Protein AF-A0A8J6NXF5-F1 (afdb_monomer)

Solvent-accessible surface area (backbone atoms only — not comparable to full-atom values): 18369 Å² total; per-residue (Å²): 139,83,88,84,81,87,78,82,89,86,83,91,79,86,81,96,83,83,94,83,86,87,80,88,78,66,77,82,56,53,60,61,54,49,54,50,52,49,51,54,46,51,56,48,51,51,52,51,54,60,45,64,76,72,62,88,77,91,52,78,67,50,59,55,50,46,54,49,48,31,52,51,39,49,52,28,47,78,67,71,36,36,68,64,30,29,61,52,44,54,53,35,47,50,54,41,63,50,83,57,81,87,47,60,70,59,19,50,52,32,47,51,32,38,52,64,46,48,36,73,69,54,52,51,50,55,54,52,48,54,76,70,55,89,55,68,70,62,39,49,42,46,51,52,40,52,58,61,24,51,74,68,41,51,61,60,46,52,61,46,51,76,71,50,88,56,66,69,62,45,51,52,57,50,53,57,51,55,72,74,48,55,69,66,59,54,51,49,52,53,51,52,50,37,56,55,47,64,75,63,61,84,78,69,60,64,68,60,50,63,51,39,35,83,62,52,71,76,44,54,67,57,53,47,53,52,54,62,70,54,44,40,84,43,81,42,52,56,73,39,72,81,40,49,53,77,34,77,41,62,44,38,38,38,29,70,35,44,38,30,46,30,30,41,78,56,97,94,39,8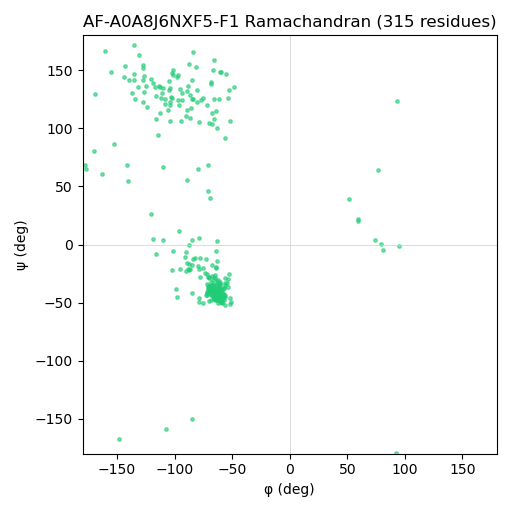0,43,80,74,50,73,45,37,56,51,32,77,48,44,58,71,21,47,80,35,104,45,48,25,86,40,25,30,28,28,70,30,67,24,35,31,36,39,32,51,70,89,69,68,70,76,92,121

Foldseek 3Di:
DDDDDDDDDDDDDDDDDDPPDDDDDPPVCVVVVVVVVVVVVVVVLVVVLVVLVPDQDDDPVVLVVLVVLLVVLLVCLVVLVLLVSLVNLVSLLCLLPPPPPRHNPSNVSSLCSLLSNPDPVSLVSLVVVLVVDPDPVSNVSSVSSLVSSPPSSVVVVVVVLVVDPDPVSVVVSVVSVVVVDDPVVVVVVVVVVLVVLVVVPPPQDVVLCVLQVVVCVVDRSVRNVLQRVQWDKDKDAAFAWPADAPAQDQKKKAWQAAKKFKWADDPNDTDTDDMAGHSDIPCVVRNVDVGGDNIIMGTHGTIIIIIGGPVPRPPPD

Secondary structure (DSSP, 8-state):
-------------------S------GGGHHHHHHHHHHHHHHHHHHHHHHHTT-----HHHHHHHHHHHHHHHHHHHTT-HHHHHHHHHHHHHHHH---TT-HHHHHHHHHHHHHH--HHHHHHHHHHHHH---HHHHHHHHHHHHHTTTHHHHHHHHHHHH---HHHHHHHHHHHHHHS-HHHHHHHHHHHHHHHHHH-TTS-HHHHHHTHHHHTTS-HHHHHHHHHHEEEEEEPTT-EEE-TTSB--EEEEEEES-EEEEEEETTEEEEEEEE-TT-EE-HHHHHTTSB-SSEEEESS-EEEEEEEGGG-----

Mean predicted aligned error: 18.36 Å

Nearest PDB structures (foldseek):
  6rsx-assembly1_A  TM=8.398E-01  e=3.248E-07  Euglena gracilis
  5j3u-assembly1_A  TM=8.580E-01  e=8.572E-07  Toxoplasma gondii
  5kjy-assembly1_A  TM=8.504E-01  e=8.122E-07  Homo sapiens
  4qxk-assembly1_A  TM=8.431E-01  e=1.185E-06  Homo sapiens
  5d1i-assembly1_B  TM=8.604E-01  e=4.813E-06  Brucella abortus bv. 1 str. 9-941

InterPro domains:
  IPR000595 Cyclic nucleotide-binding domain [PF00027] (236-301)
  IPR000595 Cyclic nucleotide-binding domain [PS50042] (215-289)
  IPR000595 Cyclic nucleotide-binding domain [cd00038] (219-303)
  IPR014710 RmlC-like jelly roll fold [G3DSA:2.60.120.10] (201-312)
  IPR018490 Cyclic nucleotide-binding domain superfamily [SSF51206] (202-304)

pLDDT: mean 72.67, std 18.8, range [25.84, 96.0]

Structure (mmCIF, N/CA/C/O backbone):
data_AF-A0A8J6NXF5-F1
#
_entry.id   AF-A0A8J6NXF5-F1
#
loop_
_atom_site.group_PDB
_atom_site.id
_atom_site.type_symbol
_atom_site.label_atom_id
_atom_site.label_alt_id
_atom_site.label_comp_id
_atom_site.label_asym_id
_atom_site.label_entity_id
_atom_site.label_seq_id
_atom_site.pdbx_PDB_ins_code
_atom_site.Cartn_x
_atom_site.Cartn_y
_atom_site.Cartn_z
_atom_site.occupancy
_atom_site.B_iso_or_equiv
_atom_site.auth_seq_id
_atom_site.auth_comp_id
_atom_site.auth_asym_id
_atom_site.auth_atom_id
_atom_site.pdbx_PDB_model_num
ATOM 1 N N . MET A 1 1 ? 35.474 -15.673 -47.747 1.00 35.56 1 MET A N 1
ATOM 2 C CA . MET A 1 1 ? 34.956 -17.031 -48.036 1.00 35.56 1 MET A CA 1
ATOM 3 C C . MET A 1 1 ? 34.383 -17.561 -46.726 1.00 35.56 1 MET A C 1
ATOM 5 O O . MET A 1 1 ? 35.128 -17.552 -45.765 1.00 35.56 1 MET A O 1
ATOM 9 N N . ALA A 1 2 ? 33.116 -17.918 -46.541 1.00 30.25 2 ALA A N 1
ATOM 10 C CA . ALA A 1 2 ? 32.004 -18.174 -47.448 1.00 30.25 2 ALA A CA 1
ATOM 11 C C . ALA A 1 2 ? 30.723 -17.492 -46.919 1.00 30.25 2 ALA A C 1
ATOM 13 O O . ALA A 1 2 ? 30.539 -17.353 -45.713 1.00 30.25 2 ALA A O 1
ATOM 14 N N . SER A 1 3 ? 29.874 -17.044 -47.843 1.00 25.84 3 SER A N 1
ATOM 15 C CA . SER A 1 3 ? 28.575 -16.416 -47.589 1.00 25.84 3 SER A CA 1
ATOM 16 C C . SER A 1 3 ? 27.500 -17.504 -47.526 1.00 25.84 3 SER A C 1
ATOM 18 O O . SER A 1 3 ? 27.467 -18.353 -48.415 1.00 25.84 3 SER A O 1
ATOM 20 N N . ILE A 1 4 ? 26.626 -17.492 -46.514 1.00 30.25 4 ILE A N 1
ATOM 21 C CA . ILE A 1 4 ? 25.391 -18.291 -46.511 1.00 30.25 4 ILE A CA 1
ATOM 22 C C . ILE A 1 4 ? 24.220 -17.313 -46.507 1.00 30.25 4 ILE A C 1
ATOM 24 O O . ILE A 1 4 ? 23.953 -16.618 -45.529 1.00 30.25 4 ILE A O 1
ATOM 28 N N . ILE A 1 5 ? 23.568 -17.253 -47.663 1.00 30.30 5 ILE A N 1
ATOM 29 C CA . ILE A 1 5 ? 22.361 -16.491 -47.963 1.00 30.30 5 ILE A CA 1
ATOM 30 C C . ILE A 1 5 ? 21.169 -17.212 -47.321 1.00 30.30 5 ILE A C 1
ATOM 32 O O . ILE A 1 5 ? 20.952 -18.396 -47.571 1.00 30.30 5 ILE A O 1
ATOM 36 N N . LEU A 1 6 ? 20.380 -16.498 -46.517 1.00 29.53 6 LEU A N 1
ATOM 37 C CA . LEU A 1 6 ? 19.060 -16.949 -46.078 1.00 29.53 6 LEU A CA 1
ATOM 38 C C . LEU A 1 6 ? 18.066 -16.719 -47.223 1.00 29.53 6 LEU A C 1
ATOM 40 O O . LEU A 1 6 ? 17.685 -15.584 -47.504 1.00 29.53 6 LEU A O 1
ATOM 44 N N . SER A 1 7 ? 17.664 -17.791 -47.903 1.00 29.33 7 SER A N 1
ATOM 45 C CA . SER A 1 7 ? 16.577 -17.758 -48.884 1.00 29.33 7 SER A CA 1
ATOM 46 C C . SER A 1 7 ? 15.217 -17.909 -48.192 1.00 29.33 7 SER A C 1
ATOM 48 O O . SER A 1 7 ? 14.982 -18.867 -47.459 1.00 29.33 7 SER A O 1
ATOM 50 N N . SER A 1 8 ? 14.321 -16.955 -48.447 1.00 31.16 8 SER A N 1
ATOM 51 C CA . SER A 1 8 ? 12.909 -16.936 -48.040 1.00 31.16 8 SER A CA 1
ATOM 52 C C . SER A 1 8 ? 12.110 -18.120 -48.611 1.00 31.16 8 SER A C 1
ATOM 54 O O . SER A 1 8 ? 12.343 -18.482 -49.766 1.00 31.16 8 SER A O 1
ATOM 56 N N . PRO A 1 9 ? 11.079 -18.649 -47.923 1.00 34.88 9 PRO A N 1
ATOM 57 C CA . PRO A 1 9 ? 10.159 -19.595 -48.539 1.00 34.88 9 PRO A CA 1
ATOM 58 C C . PRO A 1 9 ? 8.916 -18.879 -49.094 1.00 34.88 9 PRO A C 1
ATOM 60 O O . PRO A 1 9 ? 8.016 -18.481 -48.357 1.00 34.88 9 PRO A O 1
ATOM 63 N N . LYS A 1 10 ? 8.844 -18.763 -50.424 1.00 38.50 10 LYS A N 1
ATOM 64 C CA . LYS A 1 10 ? 7.569 -18.831 -51.155 1.00 38.50 10 LYS A CA 1
ATOM 65 C C . LYS A 1 10 ? 7.338 -20.302 -51.479 1.00 38.50 10 LYS A C 1
ATOM 67 O O . LYS A 1 10 ? 8.137 -20.840 -52.233 1.00 38.50 10 LYS A O 1
ATOM 72 N N . LEU A 1 11 ? 6.288 -20.922 -50.942 1.00 30.17 11 LEU A N 1
ATOM 73 C CA . LEU A 1 11 ? 5.662 -22.139 -51.487 1.00 30.17 11 LEU A CA 1
ATOM 74 C C . LEU A 1 11 ? 4.343 -22.408 -50.739 1.00 30.17 11 LEU A C 1
ATOM 76 O O . LEU A 1 11 ? 4.267 -23.213 -49.821 1.00 30.17 11 LEU A O 1
ATOM 80 N N . PHE A 1 12 ? 3.298 -21.688 -51.145 1.00 37.03 12 PHE A N 1
ATOM 81 C CA . PHE A 1 12 ? 1.920 -22.171 -51.086 1.00 37.03 12 PHE A CA 1
ATOM 82 C C . PHE A 1 12 ? 1.458 -22.283 -52.535 1.00 37.03 12 PHE A C 1
ATOM 84 O O . PHE A 1 12 ? 1.077 -21.282 -53.135 1.00 37.03 12 PHE A O 1
ATOM 91 N N . ALA A 1 13 ? 1.582 -23.476 -53.107 1.00 38.88 13 ALA A N 1
ATOM 92 C CA . ALA A 1 13 ? 0.795 -23.937 -54.242 1.00 38.88 13 ALA A CA 1
ATOM 93 C C . ALA A 1 13 ? 1.051 -25.440 -54.427 1.00 38.88 13 ALA A C 1
ATOM 95 O O . ALA A 1 13 ? 2.198 -25.870 -54.495 1.00 38.88 13 ALA A O 1
ATOM 96 N N . ASP A 1 14 ? -0.053 -26.174 -54.522 1.00 32.44 14 ASP A N 1
ATOM 97 C CA . ASP A 1 14 ? -0.222 -27.565 -54.950 1.00 32.44 14 ASP A CA 1
ATOM 98 C C . ASP A 1 14 ? -0.209 -28.685 -53.897 1.00 32.44 14 ASP A C 1
ATOM 100 O O . ASP A 1 14 ? 0.687 -28.855 -53.075 1.00 32.44 14 ASP A O 1
ATOM 104 N N . GLY A 1 15 ? -1.320 -29.430 -53.940 1.00 32.03 15 GLY A N 1
ATOM 105 C CA . GLY A 1 15 ? -1.755 -30.453 -52.998 1.00 32.03 15 GLY A CA 1
ATOM 106 C C . GLY A 1 15 ? -1.178 -31.860 -53.243 1.00 32.03 15 GLY A C 1
ATOM 107 O O . GLY A 1 15 ? -0.036 -32.020 -53.663 1.00 32.03 15 GLY A O 1
ATOM 108 N N . PRO A 1 16 ? -1.915 -32.925 -52.881 1.00 41.72 16 PRO A N 1
ATOM 109 C CA . PRO A 1 16 ? -1.453 -33.837 -51.845 1.00 41.72 16 PRO A CA 1
ATOM 110 C C . PRO A 1 16 ? -0.930 -35.151 -52.425 1.00 41.72 16 PRO A C 1
ATOM 112 O O . PRO A 1 16 ? -1.709 -36.013 -52.821 1.00 41.72 16 PRO A O 1
ATOM 115 N N . LYS A 1 17 ? 0.390 -35.346 -52.417 1.00 40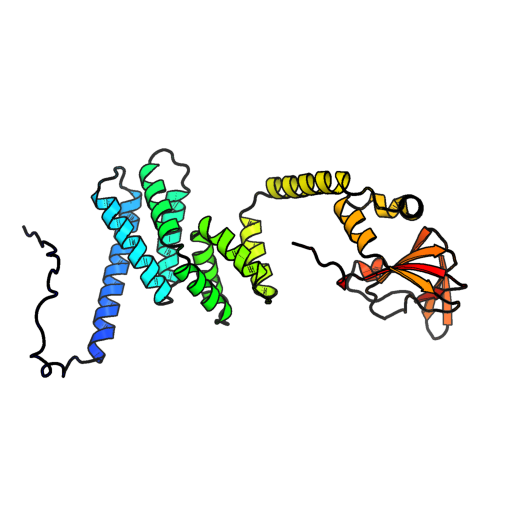.34 17 LYS A N 1
ATOM 116 C CA . LYS A 1 17 ? 1.028 -36.667 -52.538 1.00 40.34 17 LYS A CA 1
ATOM 117 C C . LYS A 1 17 ? 2.378 -36.640 -51.835 1.00 40.34 17 LYS A C 1
ATOM 119 O O . LYS A 1 17 ? 3.373 -36.334 -52.471 1.00 40.34 17 LYS A O 1
ATOM 124 N N . ASN A 1 18 ? 2.398 -36.902 -50.530 1.00 35.69 18 ASN A N 1
ATOM 125 C CA . ASN A 1 18 ? 3.542 -37.488 -49.815 1.00 35.69 18 ASN A CA 1
ATOM 126 C C . ASN A 1 18 ? 3.167 -37.694 -48.346 1.00 35.69 18 ASN A C 1
ATOM 128 O O . ASN A 1 18 ? 3.666 -37.039 -47.438 1.00 35.69 18 ASN A O 1
ATOM 132 N N . GLN A 1 19 ? 2.248 -38.627 -48.126 1.00 38.00 19 GLN A N 1
ATOM 133 C CA . GLN A 1 19 ? 1.882 -39.112 -46.805 1.00 38.00 19 GLN A CA 1
ATOM 134 C C . GLN A 1 19 ? 2.392 -40.549 -46.691 1.00 38.00 19 GLN A C 1
ATOM 136 O O . GLN A 1 19 ? 1.602 -41.477 -46.728 1.00 38.00 19 GLN A O 1
ATOM 141 N N . GLN A 1 20 ? 3.721 -40.721 -46.693 1.00 42.47 20 GLN A N 1
ATOM 142 C CA . GLN A 1 20 ? 4.428 -41.963 -46.327 1.00 42.47 20 GLN A CA 1
ATOM 143 C C . GLN A 1 20 ? 5.955 -41.756 -46.388 1.00 42.47 20 GLN A C 1
ATOM 145 O O . GLN A 1 20 ? 6.653 -42.330 -47.218 1.00 42.47 20 GLN A O 1
ATOM 150 N N . ARG A 1 21 ? 6.494 -40.885 -45.522 1.00 35.81 21 ARG A N 1
ATOM 151 C CA . ARG A 1 21 ? 7.917 -40.923 -45.128 1.00 35.81 21 ARG A CA 1
ATOM 152 C C . ARG A 1 21 ? 8.158 -40.104 -43.857 1.00 35.81 21 ARG A C 1
ATOM 154 O O . ARG A 1 21 ? 8.880 -39.118 -43.865 1.00 35.81 21 ARG A O 1
ATOM 161 N N . PHE A 1 22 ? 7.497 -40.490 -42.773 1.00 37.47 22 PHE A N 1
ATOM 162 C CA . PHE A 1 22 ? 7.750 -39.941 -41.441 1.00 37.47 22 PHE A CA 1
ATOM 163 C C . PHE A 1 22 ? 7.657 -41.066 -40.414 1.00 37.47 22 PHE A C 1
ATOM 165 O O . PHE A 1 22 ? 6.737 -41.104 -39.615 1.00 37.47 22 PHE A O 1
ATOM 172 N N . GLU A 1 23 ? 8.611 -41.993 -40.454 1.00 38.03 23 GLU A N 1
ATOM 173 C CA . GLU A 1 23 ? 8.932 -42.831 -39.298 1.00 38.03 23 GLU A CA 1
ATOM 174 C C . GLU A 1 23 ? 10.454 -42.996 -39.217 1.00 38.03 23 GLU A C 1
ATOM 176 O O . GLU A 1 23 ? 11.129 -43.092 -40.241 1.00 38.03 23 GLU A O 1
ATOM 181 N N . MET A 1 24 ? 10.959 -42.986 -37.980 1.00 38.06 24 MET A N 1
ATOM 182 C CA . MET A 1 24 ? 12.354 -42.828 -37.536 1.00 38.06 24 MET A CA 1
ATOM 183 C C . MET A 1 24 ? 12.929 -41.402 -37.568 1.00 38.06 24 MET A C 1
ATOM 185 O O . MET A 1 24 ? 13.932 -41.125 -38.219 1.00 38.06 24 MET A O 1
ATOM 189 N N . PHE A 1 25 ? 12.353 -40.511 -36.757 1.00 38.31 25 PHE A N 1
ATOM 190 C CA . PHE A 1 25 ? 13.187 -39.583 -35.986 1.00 38.31 25 PHE A CA 1
ATOM 191 C C . PHE A 1 25 ? 13.179 -40.057 -34.534 1.00 38.31 25 PHE A C 1
ATOM 193 O O . PHE A 1 25 ? 12.129 -40.127 -33.900 1.00 38.31 25 PHE A O 1
ATOM 200 N N . ASP A 1 26 ? 14.349 -40.447 -34.044 1.00 41.50 26 ASP A N 1
ATOM 201 C CA . ASP A 1 26 ? 14.557 -40.898 -32.675 1.00 41.50 26 ASP A CA 1
ATOM 202 C C . ASP A 1 26 ? 14.348 -39.725 -31.699 1.00 41.50 26 ASP A C 1
ATOM 204 O O . ASP A 1 26 ? 15.111 -38.754 -31.684 1.00 41.50 26 ASP A O 1
ATOM 208 N N . ALA A 1 27 ? 13.293 -39.807 -30.885 1.00 40.00 27 ALA A N 1
ATOM 209 C CA . ALA A 1 27 ? 12.940 -38.791 -29.895 1.00 40.00 27 ALA A CA 1
ATOM 210 C C . ALA A 1 27 ? 14.010 -38.613 -28.796 1.00 40.00 27 ALA A C 1
ATOM 212 O O . ALA A 1 27 ? 14.002 -37.597 -28.102 1.00 40.00 27 ALA A O 1
ATOM 213 N N . SER A 1 28 ? 14.970 -39.540 -28.670 1.00 41.53 28 SER A N 1
ATOM 214 C CA . SER A 1 28 ? 16.101 -39.432 -27.738 1.00 41.53 28 SER A CA 1
ATOM 215 C C . SER A 1 28 ? 17.220 -38.491 -28.217 1.00 41.53 28 SER A C 1
ATOM 217 O O . SER A 1 28 ? 18.073 -38.097 -27.425 1.00 41.53 28 SER A O 1
ATOM 219 N N . SER A 1 29 ? 17.193 -38.057 -29.486 1.00 37.59 29 SER A N 1
ATOM 220 C CA . SER A 1 29 ? 18.187 -37.134 -30.068 1.00 37.59 29 SER A CA 1
ATOM 221 C C . SER A 1 29 ? 17.809 -35.646 -29.945 1.00 37.59 29 SER A C 1
ATOM 223 O O . SER A 1 29 ? 18.635 -34.764 -30.189 1.00 37.59 29 SER A O 1
ATOM 225 N N . ILE A 1 30 ? 16.568 -35.342 -29.548 1.00 43.62 30 ILE A N 1
ATOM 226 C CA . ILE A 1 30 ? 16.049 -33.972 -29.380 1.00 43.62 30 ILE A CA 1
ATOM 227 C C . ILE A 1 30 ? 16.681 -33.238 -28.172 1.00 43.62 30 ILE A C 1
ATOM 229 O O . ILE A 1 30 ? 17.032 -32.067 -28.331 1.00 43.62 30 ILE A O 1
ATOM 233 N N . PRO A 1 31 ? 16.907 -33.874 -27.000 1.00 43.09 31 PRO A N 1
ATOM 234 C CA . PRO A 1 31 ? 17.550 -33.220 -25.854 1.00 43.09 31 PRO A CA 1
ATOM 235 C C . PRO A 1 31 ? 18.985 -32.760 -26.155 1.00 43.09 31 PRO A C 1
ATOM 237 O O . PRO A 1 31 ? 19.349 -31.631 -25.848 1.00 43.09 31 PRO A O 1
ATOM 240 N N . ILE A 1 32 ? 19.766 -33.578 -26.871 1.00 40.84 32 ILE A N 1
ATOM 241 C CA . ILE A 1 32 ? 21.178 -33.299 -27.193 1.00 40.84 32 ILE A CA 1
ATOM 242 C C . ILE A 1 32 ? 21.308 -32.085 -28.126 1.00 40.84 32 ILE A C 1
ATOM 244 O O . ILE A 1 32 ? 22.192 -31.246 -27.948 1.00 40.84 32 ILE A O 1
ATOM 248 N N . ALA A 1 33 ? 20.403 -31.945 -29.099 1.00 39.59 33 ALA A N 1
ATOM 249 C CA . ALA A 1 33 ? 20.369 -30.777 -29.976 1.00 39.59 33 ALA A CA 1
ATOM 250 C C . ALA A 1 33 ? 19.944 -29.500 -29.226 1.00 39.59 33 ALA A C 1
ATOM 252 O O . ALA A 1 33 ? 20.457 -28.419 -29.513 1.00 39.59 33 ALA A O 1
ATOM 253 N N . ILE A 1 34 ? 19.041 -29.610 -28.246 1.00 45.78 34 ILE A N 1
ATOM 254 C CA . ILE A 1 34 ? 18.577 -28.479 -27.431 1.00 45.78 34 ILE A CA 1
ATOM 255 C C . ILE A 1 34 ? 19.661 -28.020 -26.453 1.00 45.78 34 ILE A C 1
ATOM 257 O O . ILE A 1 34 ? 19.885 -26.814 -26.337 1.00 45.78 34 ILE A O 1
ATOM 261 N N . ASP A 1 35 ? 20.379 -28.939 -25.814 1.00 44.47 35 ASP A N 1
ATOM 262 C CA . ASP A 1 35 ? 21.485 -28.611 -24.911 1.00 44.47 35 ASP A CA 1
ATOM 263 C C . ASP A 1 35 ? 22.670 -28.016 -25.677 1.00 44.47 35 ASP A C 1
ATOM 265 O O . ASP A 1 35 ? 23.256 -27.028 -25.236 1.00 44.47 35 ASP A O 1
ATOM 269 N N . ALA A 1 36 ? 22.955 -28.516 -26.884 1.00 40.62 36 ALA A N 1
ATOM 270 C CA . ALA A 1 36 ? 23.950 -27.922 -27.774 1.00 40.62 36 ALA A CA 1
ATOM 271 C C . ALA A 1 36 ? 23.552 -26.505 -28.221 1.00 40.62 36 ALA A C 1
ATOM 273 O O . ALA A 1 36 ? 24.376 -25.595 -28.173 1.00 40.62 36 ALA A O 1
ATOM 274 N N . ILE A 1 37 ? 22.287 -26.276 -28.597 1.00 46.22 37 ILE A N 1
ATOM 275 C CA . ILE A 1 37 ? 21.781 -24.937 -28.943 1.00 46.22 37 ILE A CA 1
ATOM 276 C C . ILE A 1 37 ? 21.830 -24.008 -27.724 1.00 46.22 37 ILE A C 1
ATOM 278 O O . ILE A 1 37 ? 22.199 -22.845 -27.859 1.00 46.22 37 ILE A O 1
ATOM 282 N N . THR A 1 38 ? 21.516 -24.505 -26.528 1.00 51.41 38 THR A N 1
ATOM 283 C CA . THR A 1 38 ? 21.539 -23.718 -25.285 1.00 51.41 38 THR A CA 1
ATOM 284 C C . THR A 1 38 ? 22.970 -23.383 -24.857 1.00 51.41 38 THR A C 1
ATOM 286 O O . THR A 1 38 ? 23.231 -22.243 -24.482 1.00 51.41 38 THR A O 1
ATOM 289 N N . ALA A 1 39 ? 23.922 -24.310 -25.002 1.00 52.03 39 ALA A N 1
ATOM 290 C CA . ALA A 1 39 ? 25.344 -24.086 -24.735 1.00 52.03 39 ALA A CA 1
ATOM 291 C C . ALA A 1 39 ? 25.988 -23.131 -25.756 1.00 52.03 39 ALA A C 1
ATOM 293 O O . ALA A 1 39 ? 26.703 -22.204 -25.371 1.00 52.03 39 ALA A O 1
ATOM 294 N N . ILE A 1 40 ? 25.673 -23.293 -27.048 1.00 51.06 40 ILE A N 1
ATOM 295 C CA . ILE A 1 40 ? 26.085 -22.365 -28.114 1.00 51.06 40 ILE A CA 1
ATOM 296 C C . ILE A 1 40 ? 25.500 -20.974 -27.855 1.00 51.06 40 ILE A C 1
ATOM 298 O O . ILE A 1 40 ? 26.196 -19.972 -28.021 1.00 51.06 40 ILE A O 1
ATOM 302 N N . ASN A 1 41 ? 24.246 -20.898 -27.407 1.00 58.97 41 ASN A N 1
ATOM 303 C CA . ASN A 1 41 ? 23.615 -19.635 -27.048 1.00 58.97 41 ASN A CA 1
ATOM 304 C C . ASN A 1 41 ? 24.235 -19.026 -25.789 1.00 58.97 41 ASN A C 1
ATOM 306 O O . ASN A 1 41 ? 24.431 -17.823 -25.776 1.00 58.97 41 ASN A O 1
ATOM 310 N N . ALA A 1 42 ? 24.602 -19.800 -24.766 1.00 57.59 42 ALA A N 1
ATOM 311 C CA . ALA A 1 42 ? 25.207 -19.276 -23.539 1.00 57.59 42 ALA A CA 1
ATOM 312 C C . ALA A 1 42 ? 26.596 -18.662 -23.783 1.00 57.59 42 ALA A C 1
ATOM 314 O O . ALA A 1 42 ? 26.844 -17.535 -23.351 1.00 57.59 42 ALA A O 1
ATOM 315 N N . ALA A 1 43 ? 27.465 -19.356 -24.529 1.00 62.31 43 ALA A N 1
ATOM 316 C CA . ALA A 1 43 ? 28.771 -18.826 -24.931 1.00 62.31 43 ALA A CA 1
ATOM 317 C C . ALA A 1 43 ? 28.610 -17.561 -25.789 1.00 62.31 43 ALA A C 1
ATOM 319 O O . ALA A 1 43 ? 29.211 -16.527 -25.506 1.00 62.31 43 ALA A O 1
ATOM 320 N N . ARG A 1 44 ? 27.685 -17.593 -26.759 1.00 65.19 44 ARG A N 1
ATOM 321 C CA . ARG A 1 44 ? 27.360 -16.420 -27.578 1.00 65.19 44 ARG A CA 1
ATOM 322 C C . ARG A 1 44 ? 26.756 -15.275 -26.776 1.00 65.19 44 ARG A C 1
ATOM 324 O O . ARG A 1 44 ? 27.060 -14.133 -27.077 1.00 65.19 44 ARG A O 1
ATOM 331 N N . ILE A 1 45 ? 25.926 -15.536 -25.767 1.00 59.69 45 ILE A N 1
ATOM 332 C CA . ILE A 1 45 ? 25.345 -14.505 -24.894 1.00 59.69 45 ILE A CA 1
ATOM 333 C C . ILE A 1 45 ? 26.450 -13.824 -24.082 1.00 59.69 45 ILE A C 1
ATOM 335 O O . ILE A 1 45 ? 26.416 -12.604 -23.919 1.00 59.69 45 ILE A O 1
ATOM 339 N N . GLN A 1 46 ? 27.442 -14.578 -23.600 1.00 67.31 46 GLN A N 1
ATOM 340 C CA . GLN A 1 46 ? 28.596 -14.016 -22.901 1.00 67.31 46 GLN A CA 1
ATOM 341 C C . GLN A 1 46 ? 29.460 -13.156 -23.834 1.00 67.31 46 GLN A C 1
ATOM 343 O O . GLN A 1 46 ? 29.766 -12.018 -23.475 1.00 67.31 46 GLN A O 1
ATOM 348 N N . ASP A 1 47 ? 29.775 -13.647 -25.033 1.00 68.88 47 ASP A N 1
ATOM 349 C CA . ASP A 1 47 ? 30.551 -12.907 -26.038 1.00 68.88 47 ASP A CA 1
ATOM 350 C C . ASP A 1 47 ? 29.826 -11.633 -26.488 1.00 68.88 47 ASP A C 1
ATOM 352 O O . ASP A 1 47 ? 30.418 -10.559 -26.570 1.00 68.88 47 ASP A O 1
ATOM 356 N N . LEU A 1 48 ? 28.515 -11.731 -26.717 1.00 63.03 48 LEU A N 1
ATOM 357 C CA . LEU A 1 48 ? 27.668 -10.615 -27.131 1.00 63.03 48 LEU A CA 1
ATOM 358 C C . LEU A 1 48 ? 27.554 -9.580 -26.008 1.00 63.03 48 LEU A C 1
ATOM 360 O O . LEU A 1 48 ? 27.613 -8.383 -26.271 1.00 63.03 48 LEU A O 1
ATOM 364 N N . SER A 1 49 ? 27.499 -10.023 -24.750 1.00 58.84 49 SER A N 1
ATOM 365 C CA . SER A 1 49 ? 27.524 -9.114 -23.604 1.00 58.84 49 SER A CA 1
ATOM 366 C C . SER A 1 49 ? 28.869 -8.398 -23.442 1.00 58.84 49 SER A C 1
ATOM 368 O O . SER A 1 49 ? 28.884 -7.201 -23.184 1.00 58.84 49 SER A O 1
ATOM 370 N N . GLN A 1 50 ? 29.996 -9.098 -23.610 1.00 67.94 50 GLN A N 1
ATOM 371 C CA . GLN A 1 50 ? 31.332 -8.484 -23.553 1.00 67.94 50 GLN A CA 1
ATOM 372 C C . GLN A 1 50 ? 31.591 -7.540 -24.734 1.00 67.94 50 GLN A C 1
ATOM 374 O O . GLN A 1 50 ? 32.316 -6.553 -24.605 1.00 67.94 50 GLN A O 1
ATOM 379 N N . TRP A 1 51 ? 31.015 -7.839 -25.896 1.00 69.06 51 TRP A N 1
ATOM 380 C CA . TRP A 1 51 ? 31.097 -6.979 -27.070 1.00 69.06 51 TRP A CA 1
ATOM 381 C C . TRP A 1 51 ? 30.244 -5.711 -26.918 1.00 69.06 51 TRP A C 1
ATOM 383 O O . TRP A 1 51 ? 30.728 -4.623 -27.234 1.00 69.06 51 TRP A O 1
ATOM 393 N N . LEU A 1 52 ? 29.035 -5.819 -26.348 1.00 63.22 52 LEU A N 1
ATOM 394 C CA . LEU A 1 52 ? 28.163 -4.673 -26.045 1.00 63.22 52 LEU A CA 1
ATOM 395 C C . LEU A 1 52 ? 28.842 -3.616 -25.155 1.00 63.22 52 LEU A C 1
ATOM 397 O O . LEU A 1 52 ? 28.541 -2.433 -25.276 1.00 63.22 52 LEU A O 1
ATOM 401 N N . GLU A 1 53 ? 29.786 -4.012 -24.301 1.00 64.00 53 GLU A N 1
ATOM 402 C CA . GLU A 1 53 ? 30.549 -3.085 -23.454 1.00 64.00 53 GLU A CA 1
ATOM 403 C C . GLU A 1 53 ? 31.597 -2.266 -24.236 1.00 64.00 53 GLU A C 1
ATOM 405 O O . GLU A 1 53 ? 31.966 -1.163 -23.818 1.00 64.00 53 GLU A O 1
ATOM 410 N N . LYS A 1 54 ? 32.081 -2.765 -25.381 1.00 68.94 54 LYS A N 1
ATOM 411 C CA . LYS A 1 54 ? 33.223 -2.187 -26.117 1.00 68.94 54 LYS A CA 1
ATOM 412 C C . LYS A 1 54 ? 32.833 -1.363 -27.343 1.00 68.94 54 LYS A C 1
ATOM 414 O O . LYS A 1 54 ? 33.624 -0.532 -27.782 1.00 68.94 54 LYS A O 1
ATOM 419 N N . GLU A 1 55 ? 31.649 -1.588 -27.894 1.00 70.06 55 GLU A N 1
ATOM 420 C CA . GLU A 1 55 ? 31.251 -1.046 -29.192 1.00 70.06 55 GLU A CA 1
ATOM 421 C C . GLU A 1 55 ? 30.603 0.348 -29.087 1.00 70.06 55 GLU A C 1
ATOM 423 O O . GLU A 1 55 ? 29.782 0.604 -28.206 1.00 70.06 55 GLU A O 1
ATOM 428 N N . ASN A 1 56 ? 30.980 1.267 -29.987 1.00 66.25 56 ASN A N 1
ATOM 429 C CA . ASN A 1 56 ? 30.619 2.695 -29.898 1.00 66.25 56 ASN A CA 1
ATOM 430 C C . ASN A 1 56 ? 29.723 3.193 -31.047 1.00 66.25 56 ASN A C 1
ATOM 432 O O . ASN A 1 56 ? 29.267 4.336 -31.005 1.00 66.25 56 ASN A O 1
ATOM 436 N N . GLN A 1 57 ? 29.480 2.385 -32.084 1.00 70.31 57 GLN A N 1
ATOM 437 C CA . GLN A 1 57 ? 28.707 2.795 -33.263 1.00 70.31 57 GLN A CA 1
ATOM 438 C C . GLN A 1 57 ? 27.472 1.914 -33.456 1.00 70.31 57 GLN A C 1
ATOM 440 O O . GLN A 1 57 ? 27.524 0.706 -33.251 1.00 70.31 57 GLN A O 1
ATOM 445 N N . THR A 1 58 ? 26.360 2.518 -33.884 1.00 71.56 58 THR A N 1
ATOM 446 C CA . THR A 1 58 ? 25.156 1.775 -34.282 1.00 71.56 58 THR A CA 1
ATOM 447 C C . THR A 1 58 ? 25.155 1.561 -35.794 1.00 71.56 58 THR A C 1
ATOM 449 O O . THR A 1 58 ? 25.439 2.468 -36.570 1.00 71.56 58 THR A O 1
ATOM 452 N N . SER A 1 59 ? 24.866 0.334 -36.213 1.00 78.44 59 SER A N 1
ATOM 453 C CA . SER A 1 59 ? 24.754 -0.097 -37.612 1.00 78.44 59 SER A CA 1
ATOM 454 C C . SER A 1 59 ? 23.405 -0.806 -37.802 1.00 78.44 59 SER A C 1
ATOM 456 O O . SER A 1 59 ? 22.900 -1.379 -36.836 1.00 78.44 59 SER A O 1
ATOM 458 N N . PRO A 1 60 ? 22.816 -0.847 -39.012 1.00 78.00 60 PRO A N 1
ATOM 459 C CA . PRO A 1 60 ? 21.590 -1.613 -39.282 1.00 78.00 60 PRO A CA 1
ATOM 460 C C . PRO A 1 60 ? 21.661 -3.090 -38.849 1.00 78.00 60 PRO A C 1
ATOM 462 O O . PRO A 1 60 ? 20.651 -3.714 -38.521 1.00 78.00 60 PRO A O 1
ATOM 465 N N . ALA A 1 61 ? 22.871 -3.656 -38.781 1.00 75.31 61 ALA A N 1
ATOM 466 C CA . ALA A 1 61 ? 23.095 -4.994 -38.239 1.00 75.31 61 ALA A CA 1
ATOM 467 C C . ALA A 1 61 ? 22.673 -5.122 -36.759 1.00 75.31 61 ALA A C 1
ATOM 469 O O . ALA A 1 61 ? 22.193 -6.178 -36.348 1.00 75.31 61 ALA A O 1
ATOM 470 N N . PHE A 1 62 ? 22.789 -4.050 -35.966 1.00 78.88 62 PHE A N 1
ATOM 471 C CA . PHE A 1 62 ? 22.373 -4.039 -34.563 1.00 78.88 62 PHE A CA 1
ATOM 472 C C . PHE A 1 62 ? 20.865 -4.152 -34.420 1.00 78.88 62 PHE A C 1
ATOM 474 O O . PHE A 1 62 ? 20.410 -4.911 -33.579 1.00 78.88 62 PHE A O 1
ATOM 481 N N . GLU A 1 63 ? 20.073 -3.473 -35.248 1.00 81.25 63 GLU A N 1
ATOM 482 C CA . GLU A 1 63 ? 18.611 -3.597 -35.176 1.00 81.25 63 GLU A CA 1
ATOM 483 C C . GLU A 1 63 ? 18.163 -5.046 -35.397 1.00 81.25 63 GLU A C 1
ATOM 485 O O . GLU A 1 63 ? 17.286 -5.555 -34.694 1.00 81.25 63 GLU A O 1
ATOM 490 N N . THR A 1 64 ? 18.834 -5.743 -36.319 1.00 84.56 64 THR A N 1
ATOM 491 C CA . THR A 1 64 ? 18.596 -7.168 -36.575 1.00 84.56 64 THR A CA 1
ATOM 492 C C . THR A 1 64 ? 18.976 -8.019 -35.360 1.00 84.56 64 THR A C 1
ATOM 494 O O . THR A 1 64 ? 18.185 -8.858 -34.929 1.00 84.56 64 THR A O 1
ATOM 497 N N . LEU A 1 65 ? 20.148 -7.779 -34.764 1.00 84.81 65 LEU A N 1
ATOM 498 C CA . LEU A 1 65 ? 20.603 -8.494 -33.565 1.00 84.81 65 LEU A CA 1
ATOM 499 C C . LEU A 1 65 ? 19.687 -8.253 -32.359 1.00 84.81 65 LEU A C 1
ATOM 501 O O . LEU A 1 65 ? 19.304 -9.197 -31.675 1.00 84.81 65 LEU A O 1
ATOM 505 N N . PHE A 1 66 ? 19.283 -7.009 -32.112 1.00 88.25 66 PHE A N 1
ATOM 506 C CA . PHE A 1 66 ? 18.392 -6.644 -31.011 1.00 88.25 66 PHE A CA 1
ATOM 507 C C . PHE A 1 66 ? 16.982 -7.219 -31.212 1.00 88.25 66 PHE A C 1
ATOM 509 O O . PHE A 1 66 ? 16.363 -7.694 -30.259 1.00 88.25 66 PHE A O 1
ATOM 516 N N . SER A 1 67 ? 16.507 -7.291 -32.458 1.00 87.75 67 SER A N 1
ATOM 517 C CA . SER A 1 67 ? 15.265 -8.000 -32.791 1.00 87.75 67 SER A CA 1
ATOM 518 C C . SER A 1 67 ? 15.365 -9.500 -32.498 1.00 87.75 67 SER A C 1
ATOM 520 O O . SER A 1 67 ? 14.432 -10.085 -31.948 1.00 87.75 67 SER A O 1
ATOM 522 N N . GLN A 1 68 ? 16.503 -10.130 -32.803 1.00 88.12 68 GLN A N 1
ATOM 523 C CA . GLN A 1 68 ? 16.747 -11.533 -32.454 1.00 88.12 68 GLN A CA 1
ATOM 524 C C . GLN A 1 68 ? 16.839 -11.738 -30.937 1.00 88.12 68 GLN A C 1
ATOM 526 O O . GLN A 1 68 ? 16.245 -12.682 -30.420 1.00 88.12 68 GLN A O 1
ATOM 531 N N . LEU A 1 69 ? 17.510 -10.838 -30.209 1.00 89.44 69 LEU A N 1
ATOM 532 C CA . LEU A 1 69 ? 17.592 -10.876 -28.745 1.00 89.44 69 LEU A CA 1
ATOM 533 C C . LEU A 1 69 ? 16.210 -10.800 -28.100 1.00 89.44 69 LEU A C 1
ATOM 535 O O . LEU A 1 69 ? 15.912 -11.607 -27.223 1.00 89.44 69 LEU A O 1
ATOM 539 N N . LYS A 1 70 ? 15.337 -9.906 -28.580 1.00 93.56 70 LYS A N 1
ATOM 540 C CA . LYS A 1 70 ? 13.935 -9.851 -28.148 1.00 93.56 70 LYS A CA 1
ATOM 541 C C . LYS A 1 70 ? 13.261 -11.221 -28.268 1.00 93.56 70 LYS A C 1
ATOM 543 O O . LYS A 1 70 ? 12.667 -11.696 -27.302 1.00 93.56 70 LYS A O 1
ATOM 548 N N . VAL A 1 71 ? 13.367 -11.865 -29.433 1.00 92.56 71 VAL A N 1
ATOM 549 C CA . VAL A 1 71 ? 12.764 -13.188 -29.675 1.00 92.56 71 VAL A CA 1
ATOM 550 C C . VAL A 1 71 ? 13.358 -14.243 -28.740 1.00 92.56 71 VAL A C 1
ATOM 552 O O . VAL A 1 71 ? 12.614 -15.040 -28.172 1.00 92.56 71 VAL A O 1
ATOM 555 N N . ILE A 1 72 ? 14.677 -14.232 -28.529 1.00 90.31 72 ILE A N 1
ATOM 556 C CA . ILE A 1 72 ? 15.358 -15.161 -27.617 1.00 90.31 72 ILE A CA 1
ATOM 557 C C . ILE A 1 72 ? 14.831 -14.997 -26.191 1.00 90.31 72 ILE A C 1
ATOM 559 O O . ILE A 1 72 ? 14.443 -15.992 -25.583 1.00 90.31 72 ILE A O 1
ATOM 563 N N . ILE A 1 73 ? 14.754 -13.768 -25.673 1.00 93.25 73 ILE A N 1
ATOM 564 C CA . ILE A 1 73 ? 14.250 -13.496 -24.319 1.00 93.25 73 ILE A CA 1
ATOM 565 C C . ILE A 1 73 ? 12.809 -14.007 -24.177 1.00 93.25 73 ILE A C 1
ATOM 567 O O . ILE A 1 73 ? 12.496 -14.713 -23.220 1.00 93.25 73 ILE A O 1
ATOM 571 N N . GLN A 1 74 ? 11.943 -13.729 -25.157 1.00 93.88 74 GLN A N 1
ATOM 572 C CA . GLN A 1 74 ? 10.559 -14.213 -25.152 1.00 93.88 74 GLN A CA 1
ATOM 573 C C . GLN A 1 74 ? 10.473 -15.747 -25.153 1.00 93.88 74 GLN A C 1
ATOM 575 O O . GLN A 1 74 ? 9.648 -16.320 -24.444 1.00 93.88 74 GLN A O 1
ATOM 580 N N . VAL A 1 75 ? 11.329 -16.428 -25.921 1.00 92.69 75 VAL A N 1
ATOM 581 C CA . VAL A 1 75 ? 11.393 -17.898 -25.942 1.00 92.69 75 VAL A CA 1
ATOM 582 C C . VAL A 1 75 ? 11.877 -18.455 -24.603 1.00 92.69 75 VAL A C 1
ATOM 584 O O . VAL A 1 75 ? 11.313 -19.438 -24.134 1.00 92.69 75 VAL A O 1
ATOM 587 N N . GLN A 1 76 ? 12.878 -17.833 -23.974 1.00 90.44 76 GLN A N 1
ATOM 588 C CA . GLN A 1 76 ? 13.374 -18.242 -22.654 1.00 90.44 76 GLN A CA 1
ATOM 589 C C . GLN A 1 76 ? 12.274 -18.129 -21.593 1.00 90.44 76 GLN A C 1
ATOM 591 O O . GLN A 1 76 ? 12.043 -19.083 -20.852 1.00 90.44 76 GLN A O 1
ATOM 596 N N . ILE A 1 77 ? 11.529 -17.018 -21.580 1.00 93.81 77 ILE A N 1
ATOM 597 C CA . ILE A 1 77 ? 10.398 -16.830 -20.660 1.00 93.81 77 ILE A CA 1
ATOM 598 C C . ILE A 1 77 ? 9.319 -17.896 -20.890 1.00 93.81 77 ILE A C 1
ATOM 600 O O . ILE A 1 77 ? 8.892 -18.548 -19.944 1.00 93.81 77 ILE A O 1
ATOM 604 N N . ARG A 1 78 ? 8.926 -18.149 -22.147 1.00 93.75 78 ARG A N 1
ATOM 605 C CA . ARG A 1 78 ? 7.916 -19.174 -22.481 1.00 93.75 78 ARG A CA 1
ATOM 606 C C . ARG A 1 78 ? 8.343 -20.605 -22.145 1.00 93.75 78 ARG A C 1
ATOM 608 O O . ARG A 1 78 ? 7.494 -21.485 -22.079 1.00 93.75 78 ARG A O 1
ATOM 615 N N . ARG A 1 79 ? 9.642 -20.850 -21.970 1.00 92.25 79 ARG A N 1
ATOM 616 C CA . ARG A 1 79 ? 10.211 -22.141 -21.553 1.00 92.25 79 ARG A CA 1
ATOM 617 C C . ARG A 1 79 ? 10.477 -22.218 -20.048 1.00 92.25 79 ARG A C 1
ATOM 619 O O . ARG A 1 79 ? 11.183 -23.122 -19.614 1.00 92.25 79 ARG A O 1
ATOM 626 N N . CYS A 1 80 ? 9.973 -21.259 -19.274 1.00 91.50 80 CYS A N 1
ATOM 627 C CA . CYS A 1 80 ? 10.217 -21.129 -17.839 1.00 91.50 80 CYS A CA 1
ATOM 628 C C . CYS A 1 80 ? 11.706 -20.977 -17.462 1.00 91.50 80 CYS A C 1
ATOM 630 O O . CYS A 1 80 ? 12.101 -21.229 -16.327 1.00 91.50 80 CYS A O 1
ATOM 632 N N . GLN A 1 81 ? 12.559 -20.537 -18.395 1.00 91.50 81 GLN A N 1
ATOM 633 C CA . GLN A 1 81 ? 13.994 -20.315 -18.173 1.00 91.50 81 GLN A CA 1
ATOM 634 C C . GLN A 1 81 ? 14.248 -18.879 -17.678 1.00 91.50 81 GLN A C 1
ATOM 636 O O . GLN A 1 81 ? 15.005 -18.108 -18.276 1.00 91.50 81 GLN A O 1
ATOM 641 N N . TYR A 1 82 ? 13.592 -18.500 -16.577 1.00 92.38 82 TYR A N 1
ATOM 642 C CA . TYR A 1 82 ? 13.541 -17.114 -16.087 1.00 92.38 82 TYR A CA 1
ATOM 643 C C . TYR A 1 82 ? 14.919 -16.548 -15.733 1.00 92.38 82 TYR A C 1
ATOM 645 O O . TYR A 1 82 ? 15.229 -15.418 -16.098 1.00 92.38 82 TYR A O 1
ATOM 653 N N . ALA A 1 83 ? 15.797 -17.352 -15.128 1.00 89.44 83 ALA A N 1
ATOM 654 C CA . ALA A 1 83 ? 17.156 -16.924 -14.788 1.00 89.44 83 ALA A CA 1
ATOM 655 C C . ALA A 1 83 ? 17.987 -16.537 -16.026 1.00 89.44 83 ALA A C 1
ATOM 657 O O . ALA A 1 83 ? 18.788 -15.603 -15.975 1.00 89.44 83 ALA A O 1
ATOM 658 N N . ALA A 1 84 ? 17.800 -17.231 -17.153 1.00 88.06 84 ALA A N 1
ATOM 659 C CA . ALA A 1 84 ? 18.494 -16.912 -18.397 1.00 88.06 84 ALA A CA 1
ATOM 660 C C . ALA A 1 84 ? 17.954 -15.615 -19.019 1.00 88.06 84 ALA A C 1
ATOM 662 O O . ALA A 1 84 ? 18.740 -14.758 -19.424 1.00 88.06 84 ALA A O 1
ATOM 663 N N . ALA A 1 85 ? 16.628 -15.445 -19.039 1.00 92.44 85 ALA A N 1
ATOM 664 C CA . ALA A 1 85 ? 15.984 -14.218 -19.504 1.00 92.44 85 ALA A CA 1
ATOM 665 C C . ALA A 1 85 ? 16.401 -12.999 -18.663 1.00 92.44 85 ALA A C 1
ATOM 667 O O . ALA A 1 85 ? 16.811 -11.978 -19.217 1.00 92.44 85 ALA A O 1
ATOM 668 N N . ASN A 1 86 ? 16.371 -13.133 -17.335 1.00 91.81 86 ASN A N 1
ATOM 669 C CA . ASN A 1 86 ? 16.759 -12.098 -16.381 1.00 91.81 86 ASN A CA 1
ATOM 670 C C . ASN A 1 86 ? 18.212 -11.643 -16.591 1.00 91.81 86 ASN A C 1
ATOM 672 O O . ASN A 1 86 ? 18.471 -10.449 -16.713 1.00 91.81 86 ASN A O 1
ATOM 676 N N . ARG A 1 87 ? 19.168 -12.570 -16.746 1.00 89.50 87 ARG A N 1
ATOM 677 C CA . ARG A 1 87 ? 20.582 -12.218 -17.000 1.00 89.50 87 ARG A CA 1
ATOM 678 C C . ARG A 1 87 ? 20.778 -11.339 -18.237 1.00 89.50 87 ARG A C 1
ATOM 680 O O . ARG A 1 87 ? 21.674 -10.500 -18.246 1.00 89.50 87 ARG A O 1
ATOM 687 N N . ILE A 1 88 ? 19.978 -11.545 -19.283 1.00 89.12 88 ILE A N 1
ATOM 688 C CA . ILE A 1 88 ? 20.026 -10.715 -20.493 1.00 89.12 88 ILE A CA 1
ATOM 689 C C . ILE A 1 88 ? 19.366 -9.362 -20.207 1.00 89.12 88 ILE A C 1
ATOM 691 O O . ILE A 1 88 ? 19.972 -8.320 -20.447 1.00 89.12 88 ILE A O 1
ATOM 695 N N . LEU A 1 89 ? 18.152 -9.376 -19.649 1.00 91.00 89 LEU A N 1
ATOM 696 C CA . LEU A 1 89 ? 17.375 -8.170 -19.358 1.00 91.00 89 LEU A CA 1
ATOM 697 C C . LEU A 1 89 ? 18.092 -7.224 -18.389 1.00 91.00 89 LEU A C 1
ATOM 699 O O . LEU A 1 89 ? 18.126 -6.028 -18.646 1.00 91.00 89 LEU A O 1
ATOM 703 N N . SER A 1 90 ? 18.722 -7.736 -17.333 1.00 90.00 90 SER A N 1
ATOM 704 C CA . SER A 1 90 ? 19.452 -6.940 -16.333 1.00 90.00 90 SER A CA 1
ATOM 705 C C . SER A 1 90 ? 20.650 -6.209 -16.939 1.00 90.00 90 SER A C 1
ATOM 707 O O . SER A 1 90 ? 20.860 -5.026 -16.671 1.00 90.00 90 SER A O 1
ATOM 709 N N . ARG A 1 91 ? 21.405 -6.864 -17.831 1.00 88.00 91 ARG A N 1
ATOM 710 C CA . ARG A 1 91 ? 22.496 -6.214 -18.576 1.00 88.00 91 ARG A CA 1
ATOM 711 C C . ARG A 1 91 ? 21.971 -5.133 -19.514 1.00 88.00 91 ARG A C 1
ATOM 713 O O . ARG A 1 91 ? 22.529 -4.041 -19.559 1.00 88.00 91 ARG A O 1
ATOM 720 N N . MET A 1 92 ? 20.888 -5.418 -20.237 1.00 88.81 92 MET A N 1
ATOM 721 C CA . MET A 1 92 ? 20.262 -4.436 -21.124 1.00 88.81 92 MET A CA 1
ATOM 722 C C . MET A 1 92 ? 19.707 -3.242 -20.344 1.00 88.81 92 MET A C 1
ATOM 724 O O . MET A 1 92 ? 19.864 -2.109 -20.792 1.00 88.81 92 MET A O 1
ATOM 728 N N . ALA A 1 93 ? 19.112 -3.481 -19.175 1.00 87.69 93 ALA A N 1
ATOM 729 C CA . ALA A 1 93 ? 18.602 -2.443 -18.289 1.00 87.69 93 ALA A CA 1
ATOM 730 C C . ALA A 1 93 ? 19.738 -1.561 -17.763 1.00 87.69 93 ALA A C 1
ATOM 732 O O . ALA A 1 93 ? 19.629 -0.342 -17.827 1.00 87.69 93 ALA A O 1
ATOM 733 N N . ARG A 1 94 ? 20.871 -2.151 -17.360 1.00 86.44 94 ARG A N 1
ATOM 734 C CA . ARG A 1 94 ? 22.060 -1.392 -16.953 1.00 86.44 94 ARG A CA 1
ATOM 735 C C . ARG A 1 94 ? 22.592 -0.495 -18.076 1.00 86.44 94 ARG A C 1
ATOM 737 O O . ARG A 1 94 ? 22.835 0.680 -17.839 1.00 86.44 94 ARG A O 1
ATOM 744 N N . ILE A 1 95 ? 22.709 -1.014 -19.301 1.00 85.94 95 ILE A N 1
ATOM 745 C CA . ILE A 1 95 ? 23.131 -0.217 -20.472 1.00 85.94 95 ILE A CA 1
ATOM 746 C C . ILE A 1 95 ? 22.106 0.884 -20.796 1.00 85.94 95 ILE A C 1
ATOM 748 O O . ILE A 1 95 ? 22.467 1.961 -21.262 1.00 85.94 95 ILE A O 1
ATOM 752 N N . ALA A 1 96 ? 20.816 0.618 -20.584 1.00 85.25 96 ALA A N 1
ATOM 753 C CA . ALA A 1 96 ? 19.759 1.599 -20.794 1.00 85.25 96 ALA A CA 1
ATOM 754 C C . ALA A 1 96 ? 19.769 2.720 -19.739 1.00 85.25 96 ALA A C 1
ATOM 756 O O . ALA A 1 96 ? 19.472 3.864 -20.091 1.00 85.25 96 ALA A O 1
ATOM 757 N N . ASP A 1 97 ? 20.075 2.395 -18.481 1.00 81.25 97 ASP A N 1
ATOM 758 C CA . ASP A 1 97 ? 20.050 3.323 -17.344 1.00 81.25 97 ASP A CA 1
ATOM 759 C C . ASP A 1 97 ? 21.361 4.096 -17.153 1.00 81.25 97 ASP A C 1
ATOM 761 O O . ASP A 1 97 ? 21.366 5.173 -16.555 1.00 81.25 97 ASP A O 1
ATOM 765 N N . GLU A 1 98 ? 22.478 3.596 -17.695 1.00 78.19 98 GLU A N 1
ATOM 766 C CA . GLU A 1 98 ? 23.748 4.317 -17.689 1.00 78.19 98 GLU A CA 1
ATOM 767 C C . GLU A 1 98 ? 23.539 5.735 -18.251 1.00 78.19 98 GLU A C 1
ATOM 769 O O . GLU A 1 98 ? 23.378 5.960 -19.450 1.00 78.19 98 GLU A O 1
ATOM 774 N N . LYS A 1 99 ? 23.568 6.727 -17.345 1.00 62.31 99 LYS A N 1
ATOM 775 C CA . LYS A 1 99 ? 23.484 8.173 -17.634 1.00 62.31 99 LYS A CA 1
ATOM 776 C C . LYS A 1 99 ? 24.655 8.678 -18.478 1.00 62.31 99 LYS A C 1
ATOM 778 O O . LYS A 1 99 ? 24.778 9.886 -18.708 1.00 62.31 99 LYS A O 1
ATOM 783 N N . ASP A 1 100 ? 25.537 7.776 -18.891 1.00 60.44 100 ASP A N 1
ATOM 784 C CA . ASP A 1 100 ? 26.672 8.090 -19.716 1.00 60.44 100 ASP A CA 1
ATOM 785 C C . ASP A 1 100 ? 26.181 8.555 -21.092 1.00 60.44 100 ASP A C 1
ATOM 787 O O . ASP A 1 100 ? 25.668 7.805 -21.925 1.00 60.44 100 ASP A O 1
ATOM 791 N N . LYS A 1 101 ? 26.338 9.859 -21.325 1.00 64.00 101 LYS A N 1
ATOM 792 C CA . LYS A 1 101 ? 25.969 10.532 -22.575 1.00 64.00 101 LYS A CA 1
ATOM 793 C C . LYS A 1 101 ? 26.795 10.032 -23.764 1.00 64.00 101 LYS A C 1
ATOM 795 O O . LYS A 1 101 ? 26.532 10.450 -24.889 1.00 64.00 101 LYS A O 1
ATOM 800 N N . SER A 1 102 ? 27.785 9.170 -23.526 1.00 64.00 102 SER A N 1
ATOM 801 C CA . SER A 1 102 ? 28.666 8.610 -24.543 1.00 64.00 102 SER A CA 1
ATOM 802 C C . SER A 1 102 ? 27.943 7.691 -25.541 1.00 64.00 102 SER A C 1
ATOM 804 O O . SER A 1 102 ? 28.377 7.617 -26.691 1.00 64.00 102 SER A O 1
ATOM 806 N N . ARG A 1 103 ? 26.832 7.020 -25.164 1.00 78.00 103 ARG A N 1
ATOM 807 C CA . ARG A 1 103 ? 26.179 5.985 -26.009 1.00 78.00 103 ARG A CA 1
ATOM 808 C C . ARG A 1 103 ? 24.631 5.995 -26.015 1.00 78.00 103 ARG A C 1
ATOM 810 O O . ARG A 1 103 ? 23.999 4.953 -25.818 1.00 78.00 103 ARG A O 1
ATOM 817 N N . PRO A 1 104 ? 23.965 7.122 -26.332 1.00 80.88 104 PRO A N 1
ATOM 818 C CA . PRO A 1 104 ? 22.502 7.239 -26.249 1.00 80.88 104 PRO A CA 1
ATOM 819 C C . PRO A 1 104 ? 21.742 6.303 -27.206 1.00 80.88 104 PRO A C 1
ATOM 821 O O . PRO A 1 104 ? 20.657 5.820 -26.878 1.00 80.88 104 PRO A O 1
ATOM 824 N N . ALA A 1 105 ? 22.306 6.018 -28.383 1.00 82.38 105 ALA A N 1
ATOM 825 C CA . ALA A 1 105 ? 21.670 5.159 -29.381 1.00 82.38 105 ALA A CA 1
ATOM 826 C C . ALA A 1 105 ? 21.584 3.691 -28.921 1.00 82.38 105 ALA A C 1
ATOM 828 O O . ALA A 1 105 ? 20.556 3.045 -29.120 1.00 82.38 105 ALA A O 1
ATOM 829 N N . LEU A 1 106 ? 22.622 3.187 -28.244 1.00 83.94 106 LEU A N 1
ATOM 830 C CA . LEU A 1 106 ? 22.633 1.829 -27.697 1.00 83.94 106 LEU A CA 1
ATOM 831 C C . LEU A 1 106 ? 21.633 1.687 -26.544 1.00 83.94 106 LEU A C 1
ATOM 833 O O . LEU A 1 106 ? 20.849 0.740 -26.524 1.00 83.94 106 LEU A O 1
ATOM 837 N N . GLY A 1 107 ? 21.587 2.673 -25.642 1.00 87.12 107 GLY A N 1
ATOM 838 C CA . GLY A 1 107 ? 20.593 2.709 -24.567 1.00 87.12 107 GLY A CA 1
ATOM 839 C C . GLY A 1 107 ? 19.153 2.708 -25.096 1.00 87.12 107 GLY A C 1
ATOM 840 O O . GLY A 1 107 ? 18.298 1.997 -24.569 1.00 87.12 107 GLY A O 1
ATOM 841 N N . ASN A 1 108 ? 18.881 3.431 -26.191 1.00 85.88 108 ASN A N 1
ATOM 842 C CA . ASN A 1 108 ? 17.572 3.412 -26.854 1.00 85.88 108 ASN A CA 1
ATOM 843 C C . ASN A 1 108 ? 17.225 2.039 -27.446 1.00 85.88 108 ASN A C 1
ATOM 845 O O . ASN A 1 108 ? 16.097 1.578 -27.280 1.00 85.88 108 ASN A O 1
ATOM 849 N N . LEU A 1 109 ? 18.177 1.360 -28.092 1.00 88.50 109 LEU A N 1
ATOM 850 C CA . LEU A 1 109 ? 17.961 0.001 -28.600 1.00 88.50 109 LEU A CA 1
ATOM 851 C C . LEU A 1 109 ? 17.666 -0.988 -27.463 1.00 88.50 109 LEU A C 1
ATOM 853 O O . LEU A 1 109 ? 16.739 -1.791 -27.579 1.00 88.50 109 LEU A O 1
ATOM 857 N N . CYS A 1 110 ? 18.390 -0.890 -26.343 1.00 89.75 110 CYS A N 1
ATOM 858 C CA . CYS A 1 110 ? 18.121 -1.691 -25.149 1.00 89.75 110 CYS A CA 1
ATOM 859 C C . CYS A 1 110 ? 16.706 -1.452 -24.608 1.00 89.75 110 CYS A C 1
ATOM 861 O O . CYS A 1 110 ? 15.959 -2.413 -24.417 1.00 89.75 110 CYS A O 1
ATOM 863 N N . ARG A 1 111 ? 16.300 -0.183 -24.443 1.00 88.06 111 ARG A N 1
ATOM 864 C CA . ARG A 1 111 ? 14.933 0.186 -24.031 1.00 88.06 111 ARG A CA 1
ATOM 865 C C . ARG A 1 111 ? 13.870 -0.380 -24.972 1.00 88.06 111 ARG A C 1
ATOM 867 O O . ARG A 1 111 ? 12.869 -0.920 -24.507 1.00 88.06 111 ARG A O 1
ATOM 874 N N . ASN A 1 112 ? 14.099 -0.303 -26.282 1.00 89.06 112 ASN A N 1
ATOM 875 C CA . ASN A 1 112 ? 13.166 -0.812 -27.287 1.00 89.06 112 ASN A CA 1
ATOM 876 C C . ASN A 1 112 ? 13.007 -2.334 -27.213 1.00 89.06 112 ASN A C 1
ATOM 878 O O . ASN A 1 112 ? 11.898 -2.842 -27.371 1.00 89.06 112 ASN A O 1
ATOM 882 N N . VAL A 1 113 ? 14.088 -3.072 -26.950 1.00 91.12 113 VAL A N 1
ATOM 883 C CA . VAL A 1 113 ? 14.002 -4.524 -26.747 1.00 91.12 113 VAL A CA 1
ATOM 884 C C . VAL A 1 113 ? 13.279 -4.854 -25.453 1.00 91.12 113 VAL A C 1
ATOM 886 O O . VAL A 1 113 ? 12.362 -5.665 -25.502 1.00 91.12 113 VAL A O 1
ATOM 889 N N . ILE A 1 114 ? 13.624 -4.211 -24.334 1.00 90.44 114 ILE A N 1
ATOM 890 C CA . ILE A 1 114 ? 12.964 -4.427 -23.036 1.00 90.44 114 ILE A CA 1
ATOM 891 C C . ILE A 1 114 ? 11.452 -4.185 -23.158 1.00 90.44 114 ILE A C 1
ATOM 893 O O . ILE A 1 114 ? 10.653 -5.071 -22.860 1.00 90.44 114 ILE A O 1
ATOM 897 N N . SER A 1 115 ? 11.061 -3.030 -23.705 1.00 86.38 115 SER A N 1
ATOM 898 C CA . SER A 1 115 ? 9.658 -2.689 -23.975 1.00 86.38 115 SER A CA 1
ATOM 899 C C . SER A 1 115 ? 9.007 -3.671 -24.956 1.00 86.38 115 SER A C 1
ATOM 901 O O . SER A 1 115 ? 7.882 -4.124 -24.763 1.00 86.38 115 SER A O 1
ATOM 903 N N . GLY A 1 116 ? 9.741 -4.091 -25.987 1.00 89.25 116 GLY A N 1
ATOM 904 C CA . GLY A 1 116 ? 9.264 -5.068 -26.955 1.00 89.25 116 GLY A CA 1
ATOM 905 C C . GLY A 1 116 ? 9.054 -6.472 -26.378 1.00 89.25 116 GLY A C 1
ATOM 906 O O . GLY A 1 116 ? 8.192 -7.193 -26.884 1.00 89.25 116 GLY A O 1
ATOM 907 N N . VAL A 1 117 ? 9.831 -6.876 -25.369 1.00 91.75 117 VAL A N 1
ATOM 908 C CA . VAL A 1 117 ? 9.658 -8.141 -24.637 1.00 91.75 117 VAL A CA 1
ATOM 909 C C . VAL A 1 117 ? 8.426 -8.075 -23.735 1.00 91.75 117 VAL A C 1
ATOM 911 O O . VAL A 1 117 ? 7.739 -9.088 -23.616 1.00 91.75 117 VAL A O 1
ATOM 914 N N . ALA A 1 118 ? 8.113 -6.899 -23.177 1.00 85.31 118 ALA A N 1
ATOM 915 C CA . ALA A 1 118 ? 6.986 -6.618 -22.281 1.00 85.31 118 ALA A CA 1
ATOM 916 C C . ALA A 1 118 ? 5.596 -6.674 -22.965 1.00 85.31 118 ALA A C 1
ATOM 918 O O . ALA A 1 118 ? 4.710 -5.864 -22.698 1.00 85.31 118 ALA A O 1
ATOM 919 N N . GLY A 1 119 ? 5.386 -7.637 -23.864 1.00 85.06 119 GLY A N 1
ATOM 920 C CA . GLY A 1 119 ? 4.084 -7.930 -24.452 1.00 85.06 119 GLY A CA 1
ATOM 921 C C . GLY A 1 119 ? 3.103 -8.485 -23.417 1.00 85.06 119 GLY A C 1
ATOM 922 O O . GLY A 1 119 ? 3.489 -9.170 -22.467 1.00 85.06 119 GLY A O 1
ATOM 923 N N . LYS A 1 120 ? 1.809 -8.215 -23.622 1.00 82.12 120 LYS A N 1
ATOM 924 C CA . LYS A 1 120 ? 0.716 -8.649 -22.733 1.00 82.12 120 LYS A CA 1
ATOM 925 C C . LYS A 1 120 ? 0.728 -10.161 -22.468 1.00 82.12 120 LYS A C 1
ATOM 927 O O . LYS A 1 120 ? 0.425 -10.587 -21.361 1.00 82.12 120 LYS A O 1
ATOM 932 N N . ASP A 1 121 ? 1.079 -10.969 -23.465 1.00 86.38 121 ASP A N 1
ATOM 933 C CA . ASP A 1 121 ? 1.184 -12.427 -23.360 1.00 86.38 121 ASP A CA 1
ATOM 934 C C . ASP A 1 121 ? 2.311 -12.871 -22.416 1.00 86.38 121 ASP A C 1
ATOM 936 O O . ASP A 1 121 ? 2.092 -13.725 -21.560 1.00 86.38 121 ASP A O 1
ATOM 940 N N . ILE A 1 122 ? 3.489 -12.255 -22.532 1.00 90.06 122 ILE A N 1
ATOM 941 C CA . ILE A 1 122 ? 4.656 -12.548 -21.693 1.00 90.06 122 ILE A CA 1
ATOM 942 C C . ILE A 1 122 ? 4.403 -12.132 -20.244 1.00 90.06 122 ILE A C 1
ATOM 944 O O . ILE A 1 122 ? 4.681 -12.907 -19.332 1.00 90.06 122 ILE A O 1
ATOM 948 N N . ILE A 1 123 ? 3.829 -10.945 -20.025 1.00 84.62 123 ILE A N 1
ATOM 949 C CA . ILE A 1 123 ? 3.499 -10.470 -18.675 1.00 84.62 123 ILE A CA 1
ATOM 950 C C . ILE A 1 123 ? 2.462 -11.390 -18.020 1.00 84.62 123 ILE A C 1
ATOM 952 O O . ILE A 1 123 ? 2.649 -11.801 -16.878 1.00 84.62 123 ILE A O 1
ATOM 956 N N . ASN A 1 124 ? 1.400 -11.764 -18.744 1.00 82.12 124 ASN A N 1
ATOM 957 C CA . ASN A 1 124 ? 0.386 -12.682 -18.218 1.00 82.12 124 ASN A CA 1
ATOM 958 C C . ASN A 1 124 ? 0.982 -14.046 -17.846 1.00 82.12 124 ASN A C 1
ATOM 960 O O . ASN A 1 124 ? 0.596 -14.612 -16.828 1.00 82.12 124 ASN A O 1
ATOM 964 N N . LEU A 1 125 ? 1.919 -14.561 -18.648 1.00 87.81 125 LEU A N 1
ATOM 965 C CA . LEU A 1 125 ? 2.608 -15.817 -18.359 1.00 87.81 125 LEU A CA 1
ATOM 966 C C . LEU A 1 125 ? 3.422 -15.719 -17.063 1.00 87.81 125 LEU A C 1
ATOM 968 O O . LEU A 1 125 ? 3.287 -16.582 -16.203 1.00 87.81 125 LEU A O 1
ATOM 972 N N . LEU A 1 126 ? 4.215 -14.656 -16.894 1.00 86.06 126 LEU A N 1
ATOM 973 C CA . LEU A 1 126 ? 5.023 -14.455 -15.686 1.00 86.06 126 LEU A CA 1
ATOM 974 C C . LEU A 1 126 ? 4.147 -14.328 -14.428 1.00 86.06 126 LEU A C 1
ATOM 976 O O . LEU A 1 126 ? 4.462 -14.927 -13.406 1.00 86.06 126 LEU A O 1
ATOM 980 N N . ILE A 1 127 ? 3.024 -13.602 -14.506 1.00 81.94 127 ILE A N 1
ATOM 981 C CA . ILE A 1 127 ? 2.075 -13.474 -13.385 1.00 81.94 127 ILE A CA 1
ATOM 982 C C . ILE A 1 127 ? 1.444 -14.828 -13.035 1.00 81.94 127 ILE A C 1
ATOM 984 O O . ILE A 1 127 ? 1.380 -15.178 -11.857 1.00 81.94 127 ILE A O 1
ATOM 988 N N . ALA A 1 128 ? 0.994 -15.589 -14.037 1.00 84.06 128 ALA A N 1
ATOM 989 C CA . ALA A 1 128 ? 0.397 -16.905 -13.816 1.00 84.06 128 ALA A CA 1
ATOM 990 C C . ALA A 1 128 ? 1.386 -17.873 -13.146 1.00 84.06 128 ALA A C 1
ATOM 992 O O . ALA A 1 128 ? 0.999 -18.646 -12.273 1.00 84.06 128 ALA A O 1
ATOM 993 N N . GLU A 1 129 ? 2.669 -17.792 -13.503 1.00 87.06 129 GLU A N 1
ATOM 994 C CA . GLU A 1 129 ? 3.703 -18.623 -12.892 1.00 87.06 129 GLU A CA 1
ATOM 995 C C . GLU A 1 129 ? 3.968 -18.253 -11.424 1.00 87.06 129 GLU A C 1
ATOM 997 O O . GLU A 1 129 ? 4.118 -19.144 -10.589 1.00 87.06 129 GLU A O 1
ATOM 1002 N N . ILE A 1 130 ? 3.978 -16.955 -11.085 1.00 80.69 130 ILE A N 1
ATOM 1003 C CA . ILE A 1 130 ? 4.104 -16.504 -9.686 1.00 80.69 130 ILE A CA 1
ATOM 1004 C C . ILE A 1 130 ? 2.965 -17.092 -8.840 1.00 80.69 130 ILE A C 1
ATOM 1006 O O . ILE A 1 130 ? 3.208 -17.558 -7.733 1.00 80.69 130 ILE A O 1
ATOM 1010 N N . GLN A 1 131 ? 1.739 -17.116 -9.373 1.00 76.31 131 GLN A N 1
ATOM 1011 C CA . GLN A 1 131 ? 0.565 -17.665 -8.683 1.00 76.31 131 GLN A CA 1
ATOM 1012 C C . GLN A 1 131 ? 0.604 -19.195 -8.537 1.00 76.31 131 GLN A C 1
ATOM 1014 O O . GLN A 1 131 ? 0.007 -19.741 -7.612 1.00 76.31 131 GLN A O 1
ATOM 1019 N N . GLY A 1 132 ? 1.264 -19.900 -9.460 1.00 77.06 132 GLY A N 1
ATOM 1020 C CA . GLY A 1 132 ? 1.287 -21.363 -9.496 1.00 77.06 132 GLY A CA 1
ATOM 1021 C C . GLY A 1 132 ? 2.393 -22.020 -8.665 1.00 77.06 132 GLY A C 1
ATOM 1022 O O . GLY A 1 132 ? 2.271 -23.199 -8.329 1.00 77.06 132 GLY A O 1
ATOM 1023 N N . LYS A 1 133 ? 3.479 -21.305 -8.344 1.00 77.19 133 LYS A N 1
ATOM 1024 C CA . LYS A 1 133 ? 4.660 -21.883 -7.679 1.00 77.19 133 LYS A CA 1
ATOM 1025 C C . LYS A 1 133 ? 4.654 -21.672 -6.168 1.00 77.19 133 LYS A C 1
ATOM 1027 O O . LYS A 1 133 ? 4.234 -20.627 -5.699 1.00 77.19 133 LYS A O 1
ATOM 1032 N N . GLN A 1 134 ? 5.179 -22.646 -5.421 1.00 65.69 134 GLN A N 1
ATOM 1033 C CA . GLN A 1 134 ? 5.438 -22.542 -3.973 1.00 65.69 134 GLN A CA 1
ATOM 1034 C C . GLN A 1 134 ? 6.916 -22.277 -3.633 1.00 65.69 134 GLN A C 1
ATOM 1036 O O . GLN A 1 134 ? 7.241 -22.104 -2.465 1.00 65.69 134 GLN A O 1
ATOM 1041 N N . ASP A 1 135 ? 7.816 -22.282 -4.623 1.00 79.31 135 ASP A N 1
ATOM 1042 C CA . ASP A 1 135 ? 9.248 -22.054 -4.402 1.00 79.31 135 ASP A CA 1
ATOM 1043 C C . ASP A 1 135 ? 9.581 -20.553 -4.410 1.00 79.31 135 ASP A C 1
ATOM 1045 O O . ASP A 1 135 ? 9.583 -19.906 -5.464 1.00 79.31 135 ASP A O 1
ATOM 1049 N N . ASP A 1 136 ? 9.900 -20.023 -3.228 1.00 73.31 136 ASP A N 1
ATOM 1050 C CA . ASP A 1 136 ? 10.265 -18.623 -2.996 1.00 73.31 136 ASP A CA 1
ATOM 1051 C C . ASP A 1 136 ? 11.457 -18.162 -3.858 1.00 73.31 136 ASP A C 1
ATOM 1053 O O . ASP A 1 136 ? 11.516 -17.004 -4.286 1.00 73.31 136 ASP A O 1
ATOM 1057 N N . MET A 1 137 ? 12.416 -19.051 -4.154 1.00 75.25 137 MET A N 1
ATOM 1058 C CA . MET A 1 137 ? 13.616 -18.682 -4.912 1.00 75.25 137 MET A CA 1
ATOM 1059 C C . MET A 1 137 ? 13.297 -18.452 -6.392 1.00 75.25 137 MET A C 1
ATOM 1061 O O . MET A 1 137 ? 13.759 -17.475 -6.986 1.00 75.25 137 MET A O 1
ATOM 1065 N N . GLU A 1 138 ? 12.492 -19.323 -7.001 1.00 75.94 138 GLU A N 1
ATOM 1066 C CA . GLU A 1 138 ? 12.070 -19.151 -8.393 1.00 75.94 138 GLU A CA 1
ATOM 1067 C C . GLU A 1 138 ? 11.106 -17.976 -8.553 1.00 75.94 138 GLU A C 1
ATOM 1069 O O . GLU A 1 138 ? 11.228 -17.220 -9.520 1.00 75.94 138 GLU A O 1
ATOM 1074 N N . GLN A 1 139 ? 10.197 -17.774 -7.591 1.00 79.00 139 GLN A N 1
ATOM 1075 C CA . GLN A 1 139 ? 9.326 -16.600 -7.569 1.00 79.00 139 GLN A CA 1
ATOM 1076 C C . GLN A 1 139 ? 10.138 -15.302 -7.571 1.00 79.00 139 GLN A C 1
ATOM 1078 O O . GLN A 1 139 ? 9.844 -14.409 -8.363 1.00 79.00 139 GLN A O 1
ATOM 1083 N N . SER A 1 140 ? 11.198 -15.220 -6.761 1.00 79.56 140 SER A N 1
ATOM 1084 C CA . SER A 1 140 ? 12.083 -14.050 -6.712 1.00 79.56 140 SER A CA 1
ATOM 1085 C C . SER A 1 140 ? 12.673 -13.704 -8.087 1.00 79.56 140 SER A C 1
ATOM 1087 O O . SER A 1 140 ? 12.603 -12.557 -8.532 1.00 79.56 140 SER A O 1
ATOM 1089 N N . VAL A 1 141 ? 13.155 -14.706 -8.832 1.00 85.31 141 VAL A N 1
ATOM 1090 C CA . VAL A 1 141 ? 13.720 -14.496 -10.179 1.00 85.31 141 VAL A CA 1
ATOM 1091 C C . VAL A 1 141 ? 12.654 -14.043 -11.179 1.00 85.31 141 VAL A C 1
ATOM 1093 O O . VAL A 1 141 ? 12.935 -13.207 -12.045 1.00 85.31 141 VAL A O 1
ATOM 1096 N N . ILE A 1 142 ? 11.435 -14.583 -11.089 1.00 84.94 142 ILE A N 1
ATOM 1097 C CA . ILE A 1 142 ? 10.316 -14.187 -11.955 1.00 84.94 142 ILE A CA 1
ATOM 1098 C C . ILE A 1 142 ? 9.913 -12.740 -11.662 1.00 84.94 142 ILE A C 1
ATOM 1100 O O . ILE A 1 142 ? 9.739 -11.954 -12.593 1.00 84.94 142 ILE A O 1
ATOM 1104 N N . VAL A 1 143 ? 9.827 -12.377 -10.383 1.00 82.12 143 VAL A N 1
ATOM 1105 C CA . VAL A 1 143 ? 9.507 -11.025 -9.917 1.00 82.12 143 VAL A CA 1
ATOM 1106 C C . VAL A 1 143 ? 10.552 -10.024 -10.407 1.00 82.12 143 VAL A C 1
ATOM 1108 O O . VAL A 1 143 ? 10.177 -9.023 -11.011 1.00 82.12 143 VAL A O 1
ATOM 1111 N N . GLU A 1 144 ? 11.844 -10.327 -10.268 1.00 84.38 144 GLU A N 1
ATOM 1112 C CA . GLU A 1 144 ? 12.932 -9.481 -10.780 1.00 84.38 144 GLU A CA 1
ATOM 1113 C C . GLU A 1 144 ? 12.885 -9.348 -12.314 1.00 84.38 144 GLU A C 1
ATOM 1115 O O . GLU A 1 144 ? 13.028 -8.256 -12.870 1.00 84.38 144 GLU A O 1
ATOM 1120 N N . THR A 1 145 ? 12.593 -10.445 -13.023 1.00 88.50 145 THR A N 1
ATOM 1121 C CA . THR A 1 145 ? 12.383 -10.419 -14.483 1.00 88.50 145 THR A CA 1
ATOM 1122 C C . THR A 1 145 ? 11.245 -9.464 -14.850 1.00 88.50 145 THR A C 1
ATOM 1124 O O . THR A 1 145 ? 11.361 -8.688 -15.797 1.00 88.50 145 THR A O 1
ATOM 1127 N N . LEU A 1 146 ? 10.152 -9.497 -14.088 1.00 85.19 146 LEU A N 1
ATOM 1128 C CA . LEU A 1 146 ? 8.981 -8.644 -14.257 1.00 85.19 146 LEU A CA 1
ATOM 1129 C C . LEU A 1 146 ? 9.303 -7.159 -13.971 1.00 85.19 146 LEU A C 1
ATOM 1131 O O . LEU A 1 146 ? 8.777 -6.275 -14.658 1.00 85.19 146 LEU A O 1
ATOM 1135 N N . SER A 1 147 ? 10.184 -6.879 -12.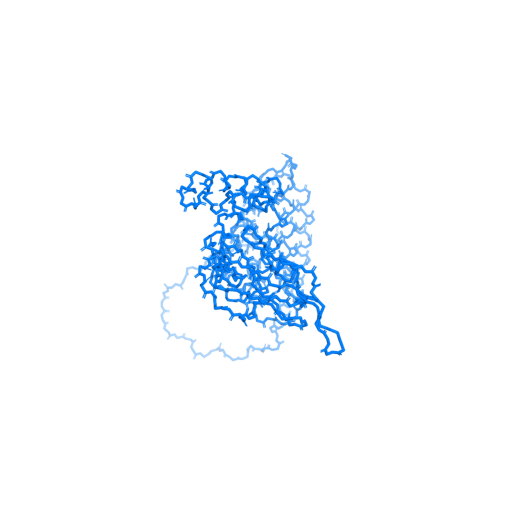998 1.00 82.50 147 SER A N 1
ATOM 1136 C CA . SER A 1 147 ? 10.689 -5.532 -12.675 1.00 82.50 147 SER A CA 1
ATOM 1137 C C . SER A 1 147 ? 11.413 -4.907 -13.860 1.00 82.50 147 SER A C 1
ATOM 1139 O O . SER A 1 147 ? 11.152 -3.761 -14.218 1.00 82.50 147 SER A O 1
ATOM 1141 N N . LEU A 1 148 ? 12.288 -5.684 -14.500 1.00 86.69 148 LEU A N 1
ATOM 1142 C CA . LEU A 1 148 ? 13.135 -5.220 -15.599 1.00 86.69 148 LEU A CA 1
ATOM 1143 C C . LEU A 1 148 ? 12.342 -4.873 -16.864 1.00 86.69 148 LEU A C 1
ATOM 1145 O O . LEU A 1 148 ? 12.851 -4.164 -17.723 1.00 86.69 148 LEU A O 1
ATOM 1149 N N . LEU A 1 149 ? 11.098 -5.345 -16.982 1.00 86.38 149 LEU A N 1
ATOM 1150 C CA . LEU A 1 149 ? 10.197 -5.051 -18.101 1.00 86.38 149 LEU A CA 1
ATOM 1151 C C . LEU A 1 149 ? 9.415 -3.724 -17.933 1.00 86.38 149 LEU A C 1
ATOM 1153 O O . LEU A 1 149 ? 8.572 -3.397 -18.772 1.00 86.38 149 LEU A O 1
ATOM 1157 N N . ASN A 1 150 ? 9.669 -2.951 -16.868 1.00 74.25 150 ASN A N 1
ATOM 1158 C CA . ASN A 1 150 ? 8.962 -1.701 -16.555 1.00 74.25 150 ASN A CA 1
ATOM 1159 C C . ASN A 1 150 ? 9.570 -0.483 -17.295 1.00 74.25 150 ASN A C 1
ATOM 1161 O O . ASN A 1 150 ? 10.793 -0.445 -17.428 1.00 74.25 150 ASN A O 1
ATOM 1165 N N . PRO A 1 151 ? 8.798 0.515 -17.804 1.00 58.78 151 PRO A N 1
ATOM 1166 C CA . PRO A 1 151 ? 7.508 1.038 -17.307 1.00 58.78 151 PRO A CA 1
ATOM 1167 C C . PRO A 1 151 ? 6.217 0.371 -17.825 1.00 58.78 151 PRO A C 1
ATOM 1169 O O . PRO A 1 151 ? 5.162 0.554 -17.225 1.00 58.78 151 PRO A O 1
ATOM 1172 N N . VAL A 1 152 ? 6.267 -0.414 -18.908 1.00 55.34 152 VAL A N 1
ATOM 1173 C CA . VAL A 1 152 ? 5.058 -1.011 -19.531 1.00 55.34 152 VAL A CA 1
ATOM 1174 C C . VAL A 1 152 ? 4.402 -2.060 -18.622 1.00 55.34 152 VAL A C 1
ATOM 1176 O O . VAL A 1 152 ? 3.191 -2.274 -18.667 1.00 55.34 152 VAL A O 1
ATOM 1179 N N . SER A 1 153 ? 5.185 -2.695 -17.750 1.00 58.19 153 SER A N 1
ATOM 1180 C CA . SER A 1 153 ? 4.684 -3.693 -16.813 1.00 58.19 153 SER A CA 1
ATOM 1181 C C . SER A 1 153 ? 3.920 -3.091 -15.620 1.00 58.19 153 SER A C 1
ATOM 1183 O O . SER A 1 153 ? 3.109 -3.796 -15.034 1.00 58.19 153 SER A O 1
ATOM 1185 N N . ALA A 1 154 ? 4.093 -1.806 -15.276 1.00 58.66 154 ALA A N 1
ATOM 1186 C CA . ALA A 1 154 ? 3.434 -1.175 -14.126 1.00 58.66 154 ALA A CA 1
ATOM 1187 C C . ALA A 1 154 ? 1.929 -0.980 -14.319 1.00 58.66 154 ALA A C 1
ATOM 1189 O O . ALA A 1 154 ? 1.171 -1.358 -13.434 1.00 58.66 154 ALA A O 1
ATOM 1190 N N . GLU A 1 155 ? 1.486 -0.431 -15.452 1.00 56.72 155 GLU A N 1
ATOM 1191 C CA . GLU A 1 155 ? 0.051 -0.238 -15.717 1.00 56.72 155 GLU A CA 1
ATOM 1192 C C . GLU A 1 155 ? -0.677 -1.585 -15.782 1.00 56.72 155 GLU A C 1
ATOM 1194 O O . GLU A 1 155 ? -1.693 -1.779 -15.119 1.00 56.72 155 GLU A O 1
ATOM 1199 N N . LEU A 1 156 ? -0.093 -2.565 -16.480 1.00 57.88 156 LEU A N 1
ATOM 1200 C CA . LEU A 1 156 ? -0.678 -3.901 -16.593 1.00 57.88 156 LEU A CA 1
ATOM 1201 C C . LEU A 1 156 ? -0.690 -4.655 -15.247 1.00 57.88 156 LEU A C 1
ATOM 1203 O O . LEU A 1 156 ? -1.615 -5.422 -14.977 1.00 57.88 156 LEU A O 1
ATOM 1207 N N . MET A 1 157 ? 0.320 -4.435 -14.394 1.00 60.78 157 MET A N 1
ATOM 1208 C CA . MET A 1 157 ? 0.340 -4.942 -13.017 1.00 60.78 157 MET A CA 1
ATOM 1209 C C . MET A 1 157 ? -0.718 -4.267 -12.148 1.00 60.78 157 MET A C 1
ATOM 1211 O O . MET A 1 157 ? -1.386 -4.960 -11.390 1.00 60.78 157 MET A O 1
ATOM 1215 N N . LEU A 1 158 ? -0.890 -2.946 -12.250 1.00 62.34 158 LEU A N 1
ATOM 1216 C CA . LEU A 1 158 ? -1.895 -2.200 -11.487 1.00 62.34 158 LEU A CA 1
ATOM 1217 C C . LEU A 1 158 ? -3.319 -2.618 -11.875 1.00 62.34 158 LEU A C 1
ATOM 1219 O O . LEU A 1 158 ? -4.144 -2.852 -10.993 1.00 62.34 158 LEU A O 1
ATOM 1223 N N . ASP A 1 159 ? -3.592 -2.809 -13.167 1.00 63.50 159 ASP A N 1
ATOM 1224 C CA . ASP A 1 159 ? -4.883 -3.320 -13.642 1.00 63.50 159 ASP A CA 1
ATOM 1225 C C . ASP A 1 159 ? -5.167 -4.737 -13.117 1.00 63.50 159 ASP A C 1
ATOM 1227 O O . ASP A 1 159 ? -6.284 -5.041 -12.704 1.00 63.50 159 ASP A O 1
ATOM 1231 N N . ARG A 1 160 ? -4.150 -5.605 -13.033 1.00 60.06 160 ARG A N 1
ATOM 1232 C CA . ARG A 1 160 ? -4.303 -6.957 -12.463 1.00 60.06 160 ARG A CA 1
ATOM 1233 C C . ARG A 1 160 ? -4.333 -6.989 -10.940 1.00 60.06 160 ARG A C 1
ATOM 1235 O O . ARG A 1 160 ? -4.983 -7.870 -10.377 1.00 60.06 160 ARG A O 1
ATOM 1242 N N . LEU A 1 161 ? -3.692 -6.042 -10.259 1.00 58.22 161 LEU A N 1
ATOM 1243 C CA . LEU A 1 161 ? -3.804 -5.867 -8.810 1.00 58.22 161 LEU A CA 1
ATOM 1244 C C . LEU A 1 161 ? -5.242 -5.560 -8.395 1.00 58.22 161 LEU A C 1
ATOM 1246 O O . LEU A 1 161 ? -5.711 -6.118 -7.403 1.00 58.22 161 LEU A O 1
ATOM 1250 N N . LYS A 1 162 ? -5.952 -4.746 -9.188 1.00 59.69 162 LYS A N 1
ATOM 1251 C CA . LYS A 1 162 ? -7.387 -4.482 -9.003 1.00 59.69 162 LYS A CA 1
ATOM 1252 C C . LYS A 1 162 ? -8.230 -5.756 -9.120 1.00 59.69 162 LYS A C 1
ATOM 1254 O O . LYS A 1 162 ? -9.211 -5.913 -8.401 1.00 59.69 162 LYS A O 1
ATOM 1259 N N . GLU A 1 163 ? -7.832 -6.690 -9.981 1.00 58.56 163 GLU A N 1
ATOM 1260 C CA . GLU A 1 163 ? -8.559 -7.945 -10.224 1.00 58.56 163 GLU A CA 1
ATOM 1261 C C . GLU A 1 163 ? -8.154 -9.102 -9.283 1.00 58.56 163 GLU A C 1
ATOM 1263 O O . GLU A 1 163 ? -8.911 -10.059 -9.104 1.00 58.56 163 GLU A O 1
ATOM 1268 N N . THR A 1 164 ? -6.972 -9.047 -8.662 1.00 55.47 164 THR A N 1
ATOM 1269 C CA . THR A 1 164 ? -6.419 -10.151 -7.857 1.00 55.47 164 THR A CA 1
ATOM 1270 C C . THR A 1 164 ? -6.952 -10.116 -6.429 1.00 55.47 164 THR A C 1
ATOM 1272 O O . THR A 1 164 ? -6.772 -9.119 -5.741 1.00 55.47 164 THR A O 1
ATOM 1275 N N . LYS A 1 165 ? -7.552 -11.204 -5.925 1.00 57.41 165 LYS A N 1
ATOM 1276 C CA . LYS A 1 165 ? -8.076 -11.298 -4.539 1.00 57.41 165 LYS A CA 1
ATOM 1277 C C . LYS A 1 165 ? -7.020 -11.634 -3.474 1.00 57.41 165 LYS A C 1
ATOM 1279 O O . LYS A 1 165 ? -7.300 -11.540 -2.283 1.00 57.41 165 LYS A O 1
ATOM 1284 N N . GLU A 1 166 ? -5.820 -12.029 -3.885 1.00 52.16 166 GLU A N 1
ATOM 1285 C CA . GLU A 1 166 ? -4.776 -12.539 -2.995 1.00 52.16 166 GLU A CA 1
ATOM 1286 C C . GLU A 1 166 ? -3.924 -11.419 -2.375 1.00 52.16 166 GLU A C 1
ATOM 1288 O O . GLU A 1 166 ? -3.237 -10.669 -3.070 1.00 52.16 166 GLU A O 1
ATOM 1293 N N . ARG A 1 167 ? -3.961 -11.308 -1.039 1.00 46.56 167 ARG A N 1
ATOM 1294 C CA . ARG A 1 167 ? -3.331 -10.216 -0.277 1.00 46.56 167 ARG A CA 1
ATOM 1295 C C . ARG A 1 167 ? -1.805 -10.207 -0.394 1.00 46.56 167 ARG A C 1
ATOM 1297 O O . ARG A 1 167 ? -1.230 -9.138 -0.553 1.00 46.56 167 ARG A O 1
ATOM 1304 N N . SER A 1 168 ? -1.156 -11.369 -0.349 1.00 48.97 168 SER A N 1
ATOM 1305 C CA . SER A 1 168 ? 0.311 -11.491 -0.362 1.00 48.97 168 SER A CA 1
ATOM 1306 C C . SER A 1 168 ? 0.929 -10.975 -1.663 1.00 48.97 168 SER A C 1
ATOM 1308 O O . SER A 1 168 ? 1.908 -10.232 -1.637 1.00 48.97 168 SER A O 1
ATOM 1310 N N . LEU A 1 169 ? 0.297 -11.290 -2.796 1.00 55.12 169 LEU A N 1
ATOM 1311 C CA . LEU A 1 169 ? 0.740 -10.851 -4.116 1.00 55.12 169 LEU A CA 1
ATOM 1312 C C . LEU A 1 169 ? 0.526 -9.344 -4.315 1.00 55.12 169 LEU A C 1
ATOM 1314 O O . LEU A 1 169 ? 1.385 -8.670 -4.884 1.00 55.12 169 LEU A O 1
ATOM 1318 N N . ARG A 1 170 ? -0.568 -8.790 -3.763 1.00 57.41 170 ARG A N 1
ATOM 1319 C CA . ARG A 1 170 ? -0.764 -7.333 -3.716 1.00 57.41 170 ARG A CA 1
ATOM 1320 C C . ARG A 1 170 ? 0.359 -6.643 -2.958 1.00 57.41 170 ARG A C 1
ATOM 1322 O O . ARG A 1 170 ? 0.940 -5.697 -3.479 1.00 57.41 170 ARG A O 1
ATOM 1329 N N . SER A 1 171 ? 0.681 -7.143 -1.766 1.00 48.88 171 SER A N 1
ATOM 1330 C CA . SER A 1 171 ? 1.744 -6.599 -0.921 1.00 48.88 171 SER A CA 1
ATOM 1331 C C . SER A 1 171 ? 3.099 -6.622 -1.624 1.00 48.88 171 SER A C 1
ATOM 1333 O O . SER A 1 171 ? 3.805 -5.622 -1.593 1.00 48.88 171 SER A O 1
ATOM 1335 N N . LEU A 1 172 ? 3.451 -7.725 -2.293 1.00 56.47 172 LEU A N 1
ATOM 1336 C CA . LEU A 1 172 ? 4.744 -7.874 -2.966 1.00 56.47 172 LEU A CA 1
ATOM 1337 C C . LEU A 1 172 ? 4.906 -6.890 -4.134 1.00 56.47 172 LEU A C 1
ATOM 1339 O O . LEU A 1 172 ? 5.912 -6.188 -4.213 1.00 56.47 172 LEU A O 1
ATOM 1343 N N . ILE A 1 173 ? 3.895 -6.787 -5.002 1.00 60.50 173 ILE A N 1
ATOM 1344 C CA . ILE A 1 173 ? 3.932 -5.878 -6.157 1.00 60.50 173 ILE A CA 1
ATOM 1345 C C . ILE A 1 173 ? 3.910 -4.412 -5.695 1.00 60.50 173 ILE A C 1
ATOM 1347 O O . ILE A 1 173 ? 4.638 -3.587 -6.247 1.00 60.50 173 ILE A O 1
ATOM 1351 N N . LEU A 1 174 ? 3.121 -4.080 -4.665 1.00 60.75 174 LEU A N 1
ATOM 1352 C CA . LEU A 1 174 ? 3.099 -2.738 -4.072 1.00 60.75 174 LEU A CA 1
ATOM 1353 C C . LEU A 1 174 ? 4.448 -2.367 -3.455 1.00 60.75 174 LEU A C 1
ATOM 1355 O O . LEU A 1 174 ? 4.953 -1.284 -3.734 1.00 60.75 174 LEU A O 1
ATOM 1359 N N . LEU A 1 175 ? 5.051 -3.256 -2.660 1.00 56.22 175 LEU A N 1
ATOM 1360 C CA . LEU A 1 175 ? 6.355 -3.017 -2.036 1.00 56.22 175 LEU A CA 1
ATOM 1361 C C . LEU A 1 175 ? 7.448 -2.803 -3.081 1.00 56.22 175 LEU A C 1
ATOM 1363 O O . LEU A 1 175 ? 8.251 -1.886 -2.947 1.00 56.22 175 LEU A O 1
ATOM 1367 N N . GLN A 1 176 ? 7.436 -3.595 -4.149 1.00 60.31 176 GLN A N 1
ATOM 1368 C CA . GLN A 1 176 ? 8.388 -3.447 -5.239 1.00 60.31 176 GLN A CA 1
ATOM 1369 C C . GLN A 1 176 ? 8.215 -2.112 -5.981 1.00 60.31 176 GLN A C 1
ATOM 1371 O O . GLN A 1 176 ? 9.200 -1.461 -6.306 1.00 60.31 176 GLN A O 1
ATOM 1376 N N . LYS A 1 177 ? 6.978 -1.656 -6.225 1.00 61.59 177 LYS A N 1
ATOM 1377 C CA . LYS A 1 177 ? 6.749 -0.336 -6.841 1.00 61.59 177 LYS A CA 1
ATOM 1378 C C . LYS A 1 177 ? 7.087 0.814 -5.902 1.00 61.59 177 LYS A C 1
ATOM 1380 O O . LYS A 1 177 ? 7.606 1.820 -6.365 1.00 61.59 177 LYS A O 1
ATOM 1385 N N . LEU A 1 178 ? 6.840 0.670 -4.603 1.00 58.56 178 LEU A N 1
ATOM 1386 C CA . LEU A 1 178 ? 7.206 1.676 -3.606 1.00 58.56 178 LEU A CA 1
ATOM 1387 C C . LEU A 1 178 ? 8.726 1.859 -3.486 1.00 58.56 178 LEU A C 1
ATOM 1389 O O . LEU A 1 178 ? 9.157 2.947 -3.127 1.00 58.56 178 LEU A O 1
ATOM 1393 N N . GLN A 1 179 ? 9.530 0.843 -3.819 1.00 57.97 179 GLN A N 1
ATOM 1394 C CA . GLN A 1 179 ? 10.993 0.968 -3.884 1.00 57.97 179 GLN A CA 1
ATOM 1395 C C . GLN A 1 179 ? 11.477 1.828 -5.064 1.00 57.97 179 GLN A C 1
ATOM 1397 O O . GLN A 1 179 ? 12.525 2.459 -4.951 1.00 57.97 179 GLN A O 1
ATOM 1402 N N . ASP A 1 180 ? 10.711 1.890 -6.160 1.00 56.84 180 ASP A N 1
ATOM 1403 C CA . ASP A 1 180 ? 11.053 2.662 -7.365 1.00 56.84 180 ASP A CA 1
ATOM 1404 C C . ASP A 1 180 ? 10.569 4.125 -7.304 1.00 56.84 180 ASP A C 1
ATOM 1406 O O . ASP A 1 180 ? 11.006 4.962 -8.098 1.00 56.84 180 ASP A O 1
ATOM 1410 N N . VAL A 1 181 ? 9.640 4.450 -6.397 1.00 60.97 181 VAL A N 1
ATOM 1411 C CA . VAL A 1 181 ? 9.082 5.802 -6.271 1.00 60.97 181 VAL A CA 1
ATOM 1412 C C . VAL A 1 181 ? 9.869 6.594 -5.229 1.00 60.97 181 VAL A C 1
ATOM 1414 O O . VAL A 1 181 ? 9.973 6.195 -4.072 1.00 60.97 181 VAL A O 1
ATOM 1417 N N . ASP A 1 182 ? 10.383 7.757 -5.632 1.00 59.16 182 ASP A N 1
ATOM 1418 C CA . ASP A 1 182 ? 11.006 8.720 -4.722 1.00 59.16 182 ASP A CA 1
ATOM 1419 C C . ASP A 1 182 ? 10.041 9.054 -3.568 1.00 59.16 182 ASP A C 1
ATOM 1421 O O . ASP A 1 182 ? 8.895 9.463 -3.787 1.00 59.16 182 ASP A O 1
ATOM 1425 N N . ALA A 1 183 ? 10.512 8.899 -2.329 1.00 60.62 183 ALA A N 1
ATOM 1426 C CA . ALA A 1 183 ? 9.760 9.233 -1.123 1.00 60.62 183 ALA A CA 1
ATOM 1427 C C . ALA A 1 183 ? 9.234 10.683 -1.156 1.00 60.62 183 ALA A C 1
ATOM 1429 O O . ALA A 1 183 ? 8.155 10.968 -0.628 1.00 60.62 183 ALA A O 1
ATOM 1430 N N . SER A 1 184 ? 9.946 11.590 -1.836 1.00 50.38 184 SER A N 1
ATOM 1431 C CA . SER A 1 184 ? 9.499 12.966 -2.065 1.00 50.38 184 SER A CA 1
ATOM 1432 C C . SER A 1 184 ? 8.269 13.043 -2.979 1.00 50.38 184 SER A C 1
ATOM 1434 O O . SER A 1 184 ? 7.339 13.792 -2.689 1.00 50.38 184 SER A O 1
ATOM 1436 N N . ALA A 1 185 ? 8.210 12.238 -4.043 1.00 57.31 185 ALA A N 1
ATOM 1437 C CA . ALA A 1 185 ? 7.070 12.195 -4.961 1.00 57.31 185 ALA A CA 1
ATOM 1438 C C . ALA A 1 185 ? 5.818 11.594 -4.299 1.00 57.31 185 ALA A C 1
ATOM 1440 O O . ALA A 1 185 ? 4.714 12.102 -4.491 1.00 57.31 185 ALA A O 1
ATOM 1441 N N . LEU A 1 186 ? 5.973 10.563 -3.457 1.00 60.09 186 LEU A N 1
ATOM 1442 C CA . LEU A 1 186 ? 4.865 10.039 -2.642 1.00 60.09 186 LEU A CA 1
ATOM 1443 C C . LEU A 1 186 ? 4.336 11.094 -1.669 1.00 60.09 186 LEU A C 1
ATOM 1445 O O . LEU A 1 186 ? 3.124 11.270 -1.549 1.00 60.09 186 LEU A O 1
ATOM 1449 N N . THR A 1 187 ? 5.239 11.831 -1.021 1.00 60.25 187 THR A N 1
ATOM 1450 C CA . THR A 1 187 ? 4.874 12.917 -0.102 1.00 60.25 187 THR A CA 1
ATOM 1451 C C . THR A 1 187 ? 4.101 14.019 -0.829 1.00 60.25 187 THR A C 1
ATOM 1453 O O . THR A 1 187 ? 3.082 14.493 -0.329 1.00 60.25 187 THR A O 1
ATOM 1456 N N . GLU A 1 188 ? 4.526 14.401 -2.037 1.00 59.12 188 GLU A N 1
ATOM 1457 C CA . GLU A 1 188 ? 3.808 15.381 -2.856 1.00 59.12 188 GLU A CA 1
ATOM 1458 C C . GLU A 1 188 ? 2.427 14.885 -3.294 1.00 59.12 188 GLU A C 1
ATOM 1460 O O . GLU A 1 188 ? 1.463 15.644 -3.209 1.00 59.12 188 GLU A O 1
ATOM 1465 N N . ILE A 1 189 ? 2.292 13.619 -3.700 1.00 65.38 189 ILE A N 1
ATOM 1466 C CA . ILE A 1 189 ? 0.998 13.028 -4.080 1.00 65.38 189 ILE A CA 1
ATOM 1467 C C . ILE A 1 189 ? 0.031 13.018 -2.891 1.00 65.38 189 ILE A C 1
ATOM 1469 O O . ILE A 1 189 ? -1.125 13.429 -3.036 1.00 65.38 189 ILE A O 1
ATOM 1473 N N . VAL A 1 190 ? 0.493 12.589 -1.711 1.00 64.81 190 VAL A N 1
ATOM 1474 C CA . VAL A 1 190 ? -0.310 12.611 -0.478 1.00 64.81 190 VAL A CA 1
ATOM 1475 C C . VAL A 1 190 ? -0.742 14.041 -0.162 1.00 64.81 190 VAL A C 1
ATOM 1477 O O . VAL A 1 190 ? -1.933 14.290 0.019 1.00 64.81 190 VAL A O 1
ATOM 1480 N N . ARG A 1 191 ? 0.186 15.000 -0.218 1.00 62.44 191 ARG A N 1
ATOM 1481 C CA . ARG A 1 191 ? -0.095 16.422 0.011 1.00 62.44 191 ARG A CA 1
ATOM 1482 C C . ARG A 1 191 ? -1.097 17.000 -0.995 1.00 62.44 191 ARG A C 1
ATOM 1484 O O . ARG A 1 191 ? -1.987 17.759 -0.617 1.00 62.44 191 ARG A O 1
ATOM 1491 N N . PHE A 1 192 ? -0.998 16.645 -2.276 1.00 63.22 192 PHE A N 1
ATOM 1492 C CA . PHE A 1 192 ? -1.979 17.050 -3.288 1.00 63.22 192 PHE A CA 1
ATOM 1493 C C . PHE A 1 192 ? -3.367 16.481 -2.984 1.00 63.22 192 PHE A C 1
ATOM 1495 O O . PHE A 1 192 ? -4.364 17.199 -3.089 1.00 63.22 192 PHE A O 1
ATOM 1502 N N . ARG A 1 193 ? -3.445 15.214 -2.564 1.00 60.06 193 ARG A N 1
ATOM 1503 C CA . ARG A 1 193 ? -4.709 14.581 -2.171 1.00 60.06 193 ARG A CA 1
ATOM 1504 C C . ARG A 1 193 ? -5.314 15.244 -0.933 1.00 60.06 193 ARG A C 1
ATOM 1506 O O . ARG A 1 193 ? -6.517 15.486 -0.923 1.00 60.06 193 ARG A O 1
ATOM 1513 N N . GLU A 1 194 ? -4.499 15.598 0.059 1.00 65.56 194 GLU A N 1
ATOM 1514 C CA . GLU A 1 194 ? -4.930 16.363 1.238 1.00 65.56 194 GLU A CA 1
ATOM 1515 C C . GLU A 1 194 ? -5.550 17.710 0.852 1.00 65.56 194 GLU A C 1
ATOM 1517 O O . GLU A 1 194 ? -6.613 18.057 1.362 1.00 65.56 194 GLU A O 1
ATOM 1522 N N . ILE A 1 195 ? -4.940 18.447 -0.084 1.00 65.81 195 ILE A N 1
ATOM 1523 C CA . ILE A 1 195 ? -5.474 19.728 -0.580 1.00 65.81 195 ILE A CA 1
ATOM 1524 C C . ILE A 1 195 ? -6.832 19.527 -1.271 1.00 65.81 195 ILE A C 1
ATOM 1526 O O . ILE A 1 195 ? -7.764 20.298 -1.038 1.00 65.81 195 ILE A O 1
ATOM 1530 N N . ILE A 1 196 ? -6.963 18.491 -2.105 1.00 63.53 196 ILE A N 1
ATOM 1531 C CA . ILE A 1 196 ? -8.214 18.175 -2.813 1.00 63.53 196 ILE A CA 1
ATOM 1532 C C . ILE A 1 196 ? -9.320 17.789 -1.824 1.00 63.53 196 ILE A C 1
ATOM 1534 O O . ILE A 1 196 ? -10.451 18.264 -1.937 1.00 63.53 196 ILE A O 1
ATOM 1538 N N . GLU A 1 197 ? -9.009 16.949 -0.838 1.00 63.50 197 GLU A N 1
ATOM 1539 C CA . GLU A 1 197 ? -9.978 16.527 0.172 1.00 63.50 197 GLU A CA 1
ATOM 1540 C C . GLU A 1 197 ? -10.355 17.670 1.123 1.00 63.50 197 GLU A C 1
ATOM 1542 O O . GLU A 1 197 ? -11.537 17.849 1.407 1.00 63.50 197 GLU A O 1
ATOM 1547 N N . ALA A 1 198 ? -9.415 18.542 1.505 1.00 62.00 198 ALA A N 1
ATOM 1548 C CA . ALA A 1 198 ? -9.712 19.760 2.265 1.00 62.00 198 ALA A CA 1
ATOM 1549 C C . ALA A 1 198 ? -10.729 20.665 1.547 1.00 62.00 198 ALA A C 1
ATOM 1551 O O . ALA A 1 198 ? -11.608 21.253 2.178 1.00 62.00 198 ALA A O 1
ATOM 1552 N N . GLN A 1 199 ? -10.646 20.754 0.215 1.00 58.34 199 GLN A N 1
ATOM 1553 C CA . GLN A 1 199 ? -11.603 21.513 -0.595 1.00 58.34 199 GLN A CA 1
ATOM 1554 C C . GLN A 1 199 ? -12.986 20.841 -0.679 1.00 58.34 199 GLN A C 1
ATOM 1556 O O . GLN A 1 199 ? -13.989 21.537 -0.873 1.00 58.34 199 GLN A O 1
ATOM 1561 N N . ARG A 1 200 ? -13.057 19.512 -0.509 1.00 58.62 200 ARG A N 1
ATOM 1562 C CA . ARG A 1 200 ? -14.294 18.713 -0.553 1.00 58.62 200 ARG A CA 1
ATOM 1563 C C . ARG A 1 200 ? -14.991 18.561 0.806 1.00 58.62 200 ARG A C 1
ATOM 1565 O O . ARG A 1 200 ? -16.205 18.367 0.811 1.00 58.62 200 ARG A O 1
ATOM 1572 N N . SER A 1 201 ? -14.292 18.706 1.936 1.00 53.31 201 SER A N 1
ATOM 1573 C CA . SER A 1 201 ? -14.794 18.479 3.313 1.00 53.31 201 SER A CA 1
ATOM 1574 C C . SER A 1 201 ? -15.798 19.496 3.863 1.00 53.31 201 SER A C 1
ATOM 1576 O O . SER A 1 201 ? -15.721 19.921 5.014 1.00 53.31 201 SER A O 1
ATOM 1578 N N . ARG A 1 202 ? -16.807 19.874 3.079 1.00 51.28 202 ARG A N 1
ATOM 1579 C CA . ARG A 1 202 ? -17.882 20.771 3.531 1.00 51.28 202 ARG A CA 1
ATOM 1580 C C . ARG A 1 202 ? -18.964 20.080 4.379 1.00 51.28 202 ARG A C 1
ATOM 1582 O O . ARG A 1 202 ? -19.955 20.728 4.695 1.00 51.28 202 ARG A O 1
ATOM 1589 N N . SER A 1 203 ? -18.806 18.802 4.732 1.00 57.66 203 SER A N 1
ATOM 1590 C CA . SER A 1 203 ? -19.864 17.973 5.338 1.00 57.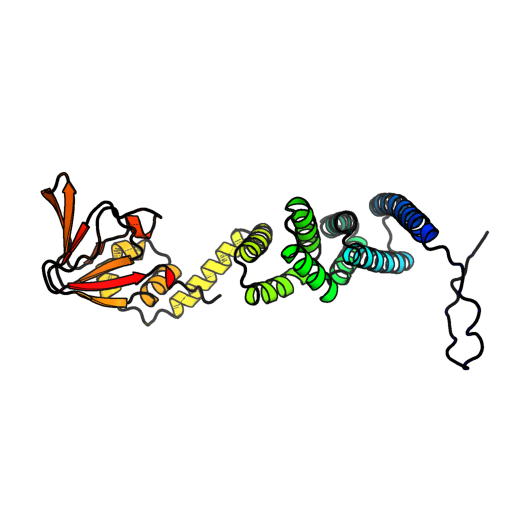66 203 SER A CA 1
ATOM 1591 C C . SER A 1 203 ? -19.574 17.433 6.744 1.00 57.66 203 SER A C 1
ATOM 1593 O O . SER A 1 203 ? -20.391 16.673 7.258 1.00 57.66 203 SER A O 1
ATOM 1595 N N . ILE A 1 204 ? -18.454 17.798 7.376 1.00 66.94 204 ILE A N 1
ATOM 1596 C CA . ILE A 1 204 ? -18.187 17.386 8.762 1.00 66.94 204 ILE A CA 1
ATOM 1597 C C . ILE A 1 204 ? -18.950 18.300 9.727 1.00 66.94 204 ILE A C 1
ATOM 1599 O O . ILE A 1 204 ? -18.917 19.526 9.589 1.00 66.94 204 ILE A O 1
ATOM 1603 N N . ASP A 1 205 ? -19.632 17.699 10.702 1.00 75.62 205 ASP A N 1
ATOM 1604 C CA . ASP A 1 205 ? -20.328 18.419 11.768 1.00 75.62 205 ASP A CA 1
ATOM 1605 C C . ASP A 1 205 ? -19.314 19.189 12.630 1.00 75.62 205 ASP A C 1
ATOM 1607 O O . ASP A 1 205 ? -18.462 18.599 13.299 1.00 75.62 205 ASP A O 1
ATOM 1611 N N . ARG A 1 206 ? -19.394 20.526 12.601 1.00 75.25 206 ARG A N 1
ATOM 1612 C CA . ARG A 1 206 ? -18.478 21.402 13.348 1.00 7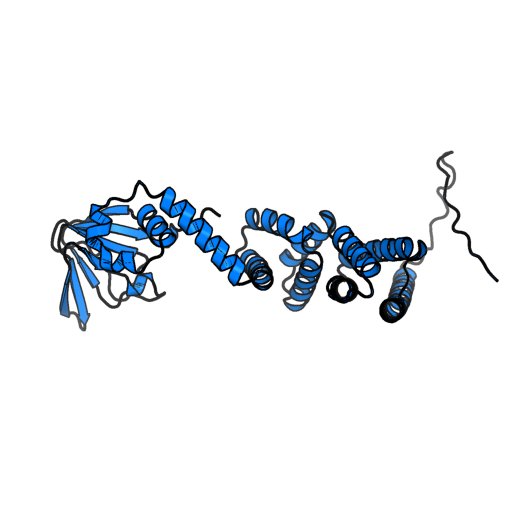5.25 206 ARG A CA 1
ATOM 1613 C C . ARG A 1 206 ? -18.547 21.160 14.851 1.00 75.25 206 ARG A C 1
ATOM 1615 O O . ARG A 1 206 ? -17.512 21.231 15.501 1.00 75.25 206 ARG A O 1
ATOM 1622 N N . ASN A 1 207 ? -19.722 20.819 15.377 1.00 76.88 207 ASN A N 1
ATOM 1623 C CA . ASN A 1 207 ? -19.890 20.591 16.809 1.00 76.88 207 ASN A CA 1
ATOM 1624 C C . ASN A 1 207 ? -19.109 19.348 17.260 1.00 76.88 207 ASN A C 1
ATOM 1626 O O . ASN A 1 207 ? -18.441 19.387 18.286 1.00 76.88 207 ASN A O 1
ATOM 1630 N N . HIS A 1 208 ? -19.115 18.280 16.452 1.00 80.94 208 HIS A N 1
ATOM 1631 C CA . HIS A 1 208 ? -18.311 17.081 16.713 1.00 80.94 208 HIS A CA 1
ATOM 1632 C C . HIS A 1 208 ? -16.810 17.417 16.717 1.00 80.94 208 HIS A C 1
ATOM 1634 O O . HIS A 1 208 ? -16.087 17.028 17.631 1.00 80.94 208 HIS A O 1
ATOM 1640 N N . LEU A 1 209 ? -16.333 18.172 15.720 1.00 80.56 209 LEU A N 1
ATOM 1641 C CA . LEU A 1 209 ? -14.920 18.566 15.650 1.00 80.56 209 LEU A CA 1
ATOM 1642 C C . LEU A 1 209 ? -14.488 19.423 16.842 1.00 80.56 209 LEU A C 1
ATOM 1644 O O . LEU A 1 209 ? -13.369 19.273 17.320 1.00 80.56 209 LEU A O 1
ATOM 1648 N N . GLU A 1 210 ? -15.357 20.310 17.319 1.00 83.62 210 GLU A N 1
ATOM 1649 C CA . GLU A 1 210 ? -15.074 21.143 18.487 1.00 83.62 210 GLU A CA 1
ATOM 1650 C C . GLU A 1 210 ? -15.030 20.318 19.780 1.00 83.62 210 GLU A C 1
ATOM 1652 O O . GLU A 1 210 ? -14.127 20.524 20.589 1.00 83.62 210 GLU A O 1
ATOM 1657 N N . SER A 1 211 ? -15.936 19.348 19.956 1.00 83.75 211 SER A N 1
ATOM 1658 C CA . SER A 1 211 ? -15.964 18.479 21.144 1.00 83.75 211 SER A CA 1
ATOM 1659 C C . SER A 1 211 ? -14.738 17.574 21.277 1.00 83.75 211 SER A C 1
ATOM 1661 O O . SER A 1 211 ? -14.350 17.251 22.395 1.00 83.75 211 SER A O 1
ATOM 1663 N N . PHE A 1 212 ? -14.111 17.190 20.162 1.00 86.44 212 PHE A N 1
ATOM 1664 C CA . PHE A 1 212 ? -12.961 16.274 20.137 1.00 86.44 212 PHE A CA 1
ATOM 1665 C C . PHE A 1 212 ? -11.712 16.905 19.517 1.00 86.44 212 PHE A C 1
ATOM 1667 O O . PHE A 1 212 ? -10.853 16.208 18.969 1.00 86.44 212 PHE A O 1
ATOM 1674 N N . LYS A 1 213 ? -11.610 18.235 19.586 1.00 85.00 213 LYS A N 1
ATOM 1675 C CA . LYS A 1 213 ? -10.589 19.017 18.887 1.00 85.00 213 LYS A CA 1
ATOM 1676 C C . LYS A 1 213 ? -9.168 18.510 19.138 1.00 85.00 213 LYS A C 1
ATOM 1678 O O . LYS A 1 213 ? -8.428 18.312 18.181 1.00 85.00 213 LYS A O 1
ATOM 1683 N N . ASP A 1 214 ? -8.818 18.230 20.391 1.00 85.00 214 ASP A N 1
ATOM 1684 C CA . ASP A 1 214 ? -7.466 17.799 20.779 1.00 85.00 214 ASP A CA 1
ATOM 1685 C C . ASP A 1 214 ? -7.050 16.467 20.135 1.00 85.00 214 ASP A C 1
ATOM 1687 O O . ASP A 1 214 ? -5.868 16.238 19.869 1.00 85.00 214 ASP A O 1
ATOM 1691 N N . PHE A 1 215 ? -8.020 15.590 19.866 1.00 84.69 215 PHE A N 1
ATOM 1692 C CA . PHE A 1 215 ? -7.796 14.339 19.149 1.00 84.69 215 PHE A CA 1
ATOM 1693 C C . PHE A 1 215 ? -7.700 14.585 17.639 1.00 84.69 215 PHE A C 1
ATOM 1695 O O . PHE A 1 215 ? -6.739 14.162 16.998 1.00 84.69 215 PHE A O 1
ATOM 1702 N N . TYR A 1 216 ? -8.656 15.322 17.065 1.00 84.06 216 TYR A N 1
ATOM 1703 C CA . TYR A 1 216 ? -8.665 15.614 15.630 1.00 84.06 216 TYR A CA 1
ATOM 1704 C C . TYR A 1 216 ? -7.453 16.443 15.187 1.00 84.06 216 TYR A C 1
ATOM 1706 O O . TYR A 1 216 ? -6.982 16.255 14.068 1.00 84.06 216 TYR A O 1
ATOM 1714 N N . ASP A 1 217 ? -6.907 17.316 16.037 1.00 85.19 217 ASP A N 1
ATOM 1715 C CA . ASP A 1 217 ? -5.733 18.138 15.723 1.00 85.19 217 ASP A CA 1
ATOM 1716 C C . ASP A 1 217 ? -4.459 17.313 15.478 1.00 85.19 217 ASP A C 1
ATOM 1718 O O . ASP A 1 217 ? -3.558 17.782 14.782 1.00 85.19 217 ASP A O 1
ATOM 1722 N N . GLN A 1 218 ? -4.418 16.066 15.952 1.00 84.56 218 GLN A N 1
ATOM 1723 C CA . GLN A 1 218 ? -3.313 15.129 15.718 1.00 84.56 218 GLN A CA 1
ATOM 1724 C C . GLN A 1 218 ? -3.432 14.377 14.386 1.00 84.56 218 GLN A C 1
ATOM 1726 O O . GLN A 1 218 ? -2.470 13.748 13.953 1.00 84.56 218 GLN A O 1
ATOM 1731 N N . LEU A 1 219 ? -4.593 14.446 13.730 1.00 82.56 219 LEU A N 1
ATOM 1732 C CA . LEU A 1 219 ? -4.873 13.746 12.480 1.00 82.56 219 LEU A CA 1
ATOM 1733 C C . LEU A 1 219 ? -4.680 14.665 11.270 1.00 82.56 219 LEU A C 1
ATOM 1735 O O . LEU A 1 219 ? -5.044 15.849 11.293 1.00 82.56 219 LEU A O 1
ATOM 1739 N N . THR A 1 220 ? -4.183 14.099 10.173 1.00 81.00 220 THR A N 1
ATOM 1740 C CA . THR A 1 220 ? -4.184 14.732 8.847 1.00 81.00 220 THR A CA 1
ATOM 1741 C C . THR A 1 220 ? -5.611 14.907 8.337 1.00 81.00 220 THR A C 1
ATOM 1743 O O . THR A 1 220 ? -6.536 14.210 8.750 1.00 81.00 220 THR A O 1
ATOM 1746 N N . ILE A 1 221 ? -5.822 15.816 7.386 1.00 75.75 221 ILE A N 1
ATOM 1747 C CA . ILE A 1 221 ? -7.162 16.087 6.837 1.00 75.75 221 ILE A CA 1
ATOM 1748 C C . ILE A 1 221 ? -7.801 14.813 6.256 1.00 75.75 221 ILE A C 1
ATOM 1750 O O . ILE A 1 221 ? -9.000 14.594 6.430 1.00 75.75 221 ILE A O 1
ATOM 1754 N N . LEU A 1 222 ? -7.003 13.952 5.614 1.00 72.62 222 LEU A N 1
ATOM 1755 C CA . LEU A 1 222 ? -7.470 12.673 5.075 1.00 72.62 222 LEU A CA 1
ATOM 1756 C C . LEU A 1 222 ? -7.947 11.730 6.178 1.00 72.62 222 LEU A C 1
ATOM 1758 O O . LEU A 1 222 ? -9.033 11.168 6.060 1.00 72.62 222 LEU A O 1
ATOM 1762 N N . GLU A 1 223 ? -7.171 11.594 7.250 1.00 79.31 223 GLU A N 1
ATOM 1763 C CA . GLU A 1 223 ? -7.526 10.751 8.394 1.00 79.31 223 GLU A CA 1
ATOM 1764 C C . GLU A 1 223 ? -8.781 11.270 9.096 1.00 79.31 223 GLU A C 1
ATOM 1766 O O . GLU A 1 223 ? -9.681 10.482 9.372 1.00 79.31 223 GLU A O 1
ATOM 1771 N N . ARG A 1 224 ? -8.904 12.591 9.306 1.00 81.56 224 ARG A N 1
ATOM 1772 C CA . ARG A 1 224 ? -10.116 13.199 9.890 1.00 81.56 224 ARG A CA 1
ATOM 1773 C C . ARG A 1 224 ? -11.355 12.867 9.065 1.00 81.56 224 ARG A C 1
ATOM 1775 O O . ARG A 1 224 ? -12.378 12.467 9.613 1.00 81.56 224 ARG A O 1
ATOM 1782 N N . ASN A 1 225 ? -11.258 13.033 7.746 1.00 76.81 225 ASN A N 1
ATOM 1783 C CA . ASN A 1 225 ? -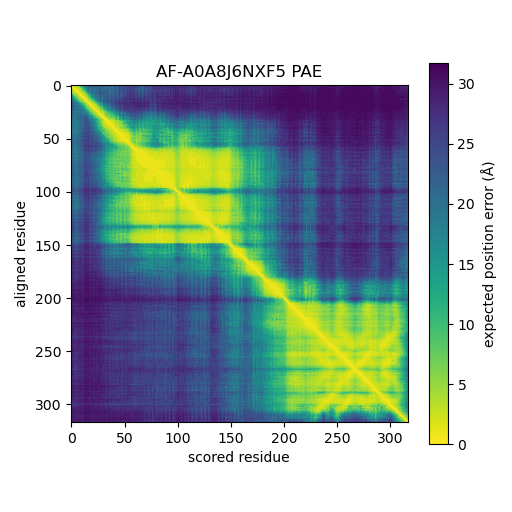12.354 12.759 6.824 1.00 76.81 225 ASN A CA 1
ATOM 1784 C C . ASN A 1 225 ? -12.728 11.278 6.799 1.00 76.81 225 ASN A C 1
ATOM 1786 O O . ASN A 1 225 ? -13.914 10.955 6.818 1.00 76.81 225 ASN A O 1
ATOM 1790 N N . ALA A 1 226 ? -11.728 10.398 6.715 1.00 76.88 226 ALA A N 1
ATOM 1791 C CA . ALA A 1 226 ? -11.930 8.957 6.686 1.00 76.88 226 ALA A CA 1
ATOM 1792 C C . ALA A 1 226 ? -12.593 8.487 7.982 1.00 76.88 226 ALA A C 1
ATOM 1794 O O . ALA A 1 226 ? -13.649 7.862 7.929 1.00 76.88 226 ALA A O 1
ATOM 1795 N N . LEU A 1 227 ? -12.039 8.889 9.129 1.00 80.25 227 LEU A N 1
ATOM 1796 C CA . LEU A 1 227 ? -12.566 8.557 10.444 1.00 80.25 227 LEU A CA 1
ATOM 1797 C C . LEU A 1 227 ? -14.007 9.050 10.615 1.00 80.25 227 LEU A C 1
ATOM 1799 O O . LEU A 1 227 ? -14.876 8.273 10.991 1.00 80.25 227 LEU A O 1
ATOM 1803 N N . PHE A 1 228 ? -14.289 10.319 10.304 1.00 78.56 228 PHE A N 1
ATOM 1804 C CA . PHE A 1 228 ? -15.637 10.867 10.464 1.00 78.56 228 PHE A CA 1
ATOM 1805 C C . PHE A 1 228 ? -16.668 10.154 9.575 1.00 78.56 228 PHE A C 1
ATOM 1807 O O . PHE A 1 228 ? -17.807 9.956 9.987 1.00 78.56 228 PHE A O 1
ATOM 1814 N N . ARG A 1 229 ? -16.290 9.748 8.355 1.00 75.25 229 ARG A N 1
ATOM 1815 C CA . ARG A 1 229 ? -17.203 9.050 7.433 1.00 75.25 229 ARG A CA 1
ATOM 1816 C C . ARG A 1 229 ? -17.526 7.623 7.866 1.00 75.25 229 ARG A C 1
ATOM 1818 O O . ARG A 1 229 ? -18.599 7.139 7.518 1.00 75.25 229 ARG A O 1
ATOM 1825 N N . THR A 1 230 ? -16.625 6.963 8.588 1.00 76.81 230 THR A N 1
ATOM 1826 C CA . THR A 1 230 ? -16.820 5.585 9.063 1.00 76.81 230 THR A CA 1
ATOM 1827 C C . THR A 1 230 ? -17.480 5.508 10.442 1.00 76.81 230 THR A C 1
ATOM 1829 O O . THR A 1 230 ? -17.854 4.423 10.881 1.00 76.81 230 THR A O 1
ATOM 1832 N N . MET A 1 231 ? -17.683 6.643 11.121 1.00 80.88 231 MET A N 1
ATOM 1833 C CA . MET A 1 231 ? -18.383 6.691 12.405 1.00 80.88 231 MET A CA 1
ATOM 1834 C C . MET A 1 231 ? -19.877 6.377 12.279 1.00 80.88 231 MET A C 1
ATOM 1836 O O . MET A 1 231 ? -20.580 6.895 11.409 1.00 80.88 231 MET A O 1
ATOM 1840 N N . GLN A 1 232 ? -20.383 5.589 13.225 1.00 82.25 232 GLN A N 1
ATOM 1841 C CA . GLN A 1 232 ? -21.800 5.286 13.378 1.00 82.25 232 GLN A CA 1
ATOM 1842 C C . GLN A 1 232 ? -22.335 5.821 14.704 1.00 82.25 232 GLN A C 1
ATOM 1844 O O . GLN A 1 232 ? -21.812 5.502 15.770 1.00 82.25 232 GLN A O 1
ATOM 1849 N N . LYS A 1 233 ? -23.430 6.581 14.630 1.00 84.44 233 LYS A N 1
ATOM 1850 C CA . LYS A 1 233 ? -24.165 7.070 15.802 1.00 84.44 233 LYS A CA 1
ATOM 1851 C C . LYS A 1 233 ? -24.920 5.922 16.462 1.00 84.44 233 LYS A C 1
ATOM 1853 O O . LYS A 1 233 ? -25.807 5.336 15.841 1.00 84.44 233 LYS A O 1
ATOM 1858 N N . VAL A 1 234 ? -24.623 5.644 17.727 1.00 86.94 234 VAL A N 1
ATOM 1859 C CA . VAL A 1 234 ? -25.269 4.590 18.516 1.00 86.94 234 VAL A CA 1
ATOM 1860 C C . VAL A 1 234 ? -25.809 5.176 19.819 1.00 86.94 234 VAL A C 1
ATOM 1862 O O . VAL A 1 234 ? -25.118 5.896 20.537 1.00 86.94 234 VAL A O 1
ATOM 1865 N N . ALA A 1 235 ? -27.069 4.865 20.125 1.00 88.31 235 ALA A N 1
ATOM 1866 C CA . ALA A 1 235 ? -27.676 5.158 21.418 1.00 88.31 235 ALA A CA 1
ATOM 1867 C C . ALA A 1 235 ? -27.578 3.916 22.310 1.00 88.31 235 ALA A C 1
ATOM 1869 O O . ALA A 1 235 ? -28.121 2.860 21.977 1.00 88.31 235 ALA A O 1
ATOM 1870 N N . CYS A 1 236 ? -26.903 4.058 23.441 1.00 88.88 236 CYS A N 1
ATOM 1871 C CA . CYS A 1 236 ? -26.703 3.006 24.423 1.00 88.88 236 CYS A CA 1
ATOM 1872 C C . CYS A 1 236 ? -27.662 3.186 25.602 1.00 88.88 236 CYS A C 1
ATOM 1874 O O . CYS A 1 236 ? -28.007 4.305 25.985 1.00 88.88 236 CYS A O 1
ATOM 1876 N N . LYS A 1 237 ? -28.107 2.069 26.176 1.00 91.50 237 LYS A N 1
ATOM 1877 C CA . LYS A 1 237 ? -28.908 2.074 27.409 1.00 91.50 237 LYS A CA 1
ATOM 1878 C C . LYS A 1 237 ? -27.992 2.150 28.627 1.00 91.50 237 LYS A C 1
ATOM 1880 O O . LYS A 1 237 ? -26.803 1.880 28.496 1.00 91.50 237 LYS A O 1
ATOM 1885 N N . GLU A 1 238 ? -28.552 2.462 29.789 1.00 91.69 238 GLU A N 1
ATOM 1886 C CA . GLU A 1 238 ? -27.867 2.332 31.082 1.00 91.69 238 GLU A CA 1
ATOM 1887 C C . GLU A 1 238 ? -27.345 0.897 31.296 1.00 91.69 238 GLU A C 1
ATOM 1889 O O . GLU A 1 238 ? -27.949 -0.069 30.815 1.00 91.69 238 GLU A O 1
ATOM 1894 N N . ASP A 1 239 ? -26.203 0.770 31.980 1.00 92.00 239 ASP A N 1
ATOM 1895 C CA . ASP A 1 239 ? -25.495 -0.484 32.276 1.00 92.00 239 ASP A CA 1
ATOM 1896 C C . ASP A 1 239 ? -25.062 -1.314 31.046 1.00 92.00 239 ASP A C 1
ATOM 1898 O O . ASP A 1 239 ? -24.739 -2.505 31.136 1.00 92.00 239 ASP A O 1
ATOM 1902 N N . GLN A 1 240 ? -24.978 -0.691 29.871 1.00 91.38 240 GLN A N 1
ATOM 1903 C CA . GLN A 1 240 ? -24.453 -1.311 28.660 1.00 91.38 240 GLN A CA 1
ATOM 1904 C C . GLN A 1 240 ? -22.919 -1.295 28.669 1.00 91.38 240 GLN A C 1
ATOM 1906 O O . GLN A 1 240 ? -22.279 -0.247 28.758 1.00 91.38 240 GLN A O 1
ATOM 1911 N N . SER A 1 241 ? -22.305 -2.475 28.553 1.00 91.38 241 SER A N 1
ATOM 1912 C CA . SER A 1 241 ? -20.848 -2.606 28.452 1.00 91.38 241 SER A CA 1
ATOM 1913 C C . SER A 1 241 ? -20.373 -2.249 27.042 1.00 91.38 241 SER A C 1
ATOM 1915 O O . SER A 1 241 ? -20.837 -2.840 26.069 1.00 91.38 241 SER A O 1
ATOM 1917 N N . LEU A 1 242 ? -19.442 -1.297 26.952 1.00 90.56 242 LEU A N 1
ATOM 1918 C CA . LEU A 1 242 ? -18.785 -0.893 25.702 1.00 90.56 242 LEU A CA 1
ATOM 1919 C C . LEU A 1 242 ? -17.410 -1.545 25.552 1.00 90.56 242 LEU A C 1
ATOM 1921 O O . LEU A 1 242 ? -17.030 -1.970 24.466 1.00 90.56 242 LEU A O 1
ATOM 1925 N N . LEU A 1 243 ? -16.679 -1.657 26.664 1.00 92.19 243 LEU A N 1
ATOM 1926 C CA . LEU A 1 243 ? -15.411 -2.375 26.743 1.00 92.19 243 LEU A CA 1
ATOM 1927 C C . LEU A 1 243 ? -15.454 -3.396 27.862 1.00 92.19 243 LEU A C 1
ATOM 1929 O O . LEU A 1 243 ? -15.994 -3.135 28.942 1.00 92.19 243 LEU A O 1
ATOM 1933 N N . GLN A 1 244 ? -14.794 -4.524 27.628 1.00 93.19 244 GLN A N 1
ATOM 1934 C CA . GLN A 1 244 ? -14.643 -5.567 28.624 1.00 93.19 244 GLN A CA 1
ATOM 1935 C C . GLN A 1 244 ? -13.174 -5.943 28.781 1.00 93.19 244 GLN A C 1
ATOM 1937 O O . GLN A 1 244 ? -12.527 -6.383 27.832 1.00 93.19 244 GLN A O 1
ATOM 1942 N N . GLN A 1 245 ? -12.674 -5.813 30.007 1.00 93.81 245 GLN A N 1
ATOM 1943 C CA . GLN A 1 245 ? -11.298 -6.145 30.355 1.00 93.81 245 GLN A CA 1
ATOM 1944 C C . GLN A 1 245 ? -10.938 -7.571 29.911 1.00 93.81 245 GLN A C 1
ATOM 1946 O O . GLN A 1 245 ? -11.676 -8.526 30.166 1.00 93.81 245 GLN A O 1
ATOM 1951 N N . GLY A 1 246 ? -9.777 -7.706 29.271 1.00 92.25 246 GLY A N 1
ATOM 1952 C CA . GLY A 1 246 ? -9.240 -8.967 28.767 1.00 92.25 246 GLY A CA 1
ATOM 1953 C C . GLY A 1 246 ? -9.846 -9.434 27.443 1.00 92.25 246 GLY A C 1
ATOM 1954 O O . GLY A 1 246 ? -9.443 -10.485 26.949 1.00 92.25 246 GLY A O 1
ATOM 1955 N N . LYS A 1 247 ? -10.785 -8.684 26.851 1.00 90.94 247 LYS A N 1
ATOM 1956 C CA . LYS A 1 247 ? -11.333 -8.979 25.523 1.00 90.94 247 LYS A CA 1
ATOM 1957 C C . LYS A 1 247 ? -10.719 -8.082 24.446 1.00 90.94 247 LYS A C 1
ATOM 1959 O O . LYS A 1 247 ? -10.338 -6.951 24.755 1.00 90.94 247 LYS A O 1
ATOM 1964 N N . PRO A 1 248 ? -10.607 -8.569 23.198 1.00 86.56 248 PRO A N 1
ATOM 1965 C CA . PRO A 1 248 ? -10.257 -7.711 22.073 1.00 86.56 248 PRO A CA 1
ATOM 1966 C C . PRO A 1 248 ? -11.299 -6.599 21.923 1.00 86.56 248 PRO A C 1
ATOM 1968 O O . PRO A 1 248 ? -12.474 -6.795 22.239 1.00 86.56 248 PRO A O 1
ATOM 1971 N N . ASN A 1 249 ? -10.845 -5.442 21.456 1.00 84.88 249 ASN A N 1
ATOM 1972 C CA . ASN A 1 249 ? -11.693 -4.312 21.122 1.00 84.88 249 ASN A CA 1
ATOM 1973 C C . ASN A 1 249 ? -11.250 -3.756 19.773 1.00 84.88 249 ASN A C 1
ATOM 1975 O O . ASN A 1 249 ? -10.093 -3.408 19.591 1.00 84.88 249 ASN A O 1
ATOM 1979 N N . ASP A 1 250 ? -12.195 -3.672 18.864 1.00 81.94 250 ASP A N 1
ATOM 1980 C CA . ASP A 1 250 ? -12.077 -3.179 17.496 1.00 81.94 250 ASP A CA 1
ATOM 1981 C C . ASP A 1 250 ? -12.808 -1.843 17.305 1.00 81.94 250 ASP A C 1
ATOM 1983 O O . ASP A 1 250 ? -12.827 -1.305 16.199 1.00 81.94 250 ASP A O 1
ATOM 1987 N N . HIS A 1 251 ? -13.363 -1.282 18.387 1.00 85.56 251 HIS A N 1
ATOM 1988 C CA . HIS A 1 251 ? -14.163 -0.066 18.347 1.00 85.56 251 HIS A CA 1
ATOM 1989 C C . HIS A 1 251 ? -13.497 1.108 19.068 1.00 85.56 251 HIS A C 1
ATOM 1991 O O . HIS A 1 251 ? -12.984 0.983 20.185 1.00 85.56 251 HIS A O 1
ATOM 1997 N N . LEU A 1 252 ? -13.557 2.280 18.441 1.00 88.12 252 LEU A N 1
ATOM 1998 C CA . LEU A 1 252 ? -13.238 3.557 19.075 1.00 88.12 252 LEU A CA 1
ATOM 1999 C C . LEU A 1 252 ? -14.538 4.288 19.400 1.00 88.12 252 LEU A C 1
ATOM 2001 O O . LEU A 1 252 ? -15.365 4.478 18.507 1.00 88.12 252 LEU A O 1
ATOM 2005 N N . TYR A 1 253 ? -14.706 4.703 20.656 1.00 90.12 253 TYR A N 1
ATOM 2006 C CA . TYR A 1 253 ? -15.939 5.319 21.138 1.00 90.12 253 TYR A CA 1
ATOM 2007 C C . TYR A 1 253 ? -15.740 6.796 21.475 1.00 90.12 253 TYR A C 1
ATOM 2009 O O . TYR A 1 253 ? -14.890 7.142 22.299 1.00 90.12 253 TYR A O 1
ATOM 2017 N N . PHE A 1 254 ? -16.574 7.646 20.879 1.00 91.50 254 PHE A N 1
ATOM 2018 C CA . PHE A 1 254 ? -16.650 9.087 21.128 1.00 91.50 254 PHE A CA 1
ATOM 2019 C C . PHE A 1 254 ? -17.938 9.397 21.881 1.00 91.50 254 PHE A C 1
ATOM 2021 O O . PHE A 1 254 ? -19.019 9.102 21.377 1.00 91.50 254 PHE A O 1
ATOM 2028 N N . ILE A 1 255 ? -17.847 9.983 23.073 1.00 91.81 255 ILE A N 1
ATOM 2029 C CA . ILE A 1 255 ? -19.015 10.219 23.929 1.00 91.81 255 ILE A CA 1
ATOM 2030 C C . ILE A 1 255 ? -19.617 11.588 23.620 1.00 91.81 255 ILE A C 1
ATOM 2032 O O . ILE A 1 255 ? -19.038 12.624 23.946 1.00 91.81 255 ILE A O 1
ATOM 2036 N N . HIS A 1 256 ? -20.803 11.599 23.019 1.00 88.62 256 HIS A N 1
ATOM 2037 C CA . HIS A 1 256 ? -21.542 12.830 22.725 1.00 88.62 256 HIS A CA 1
ATOM 2038 C C . HIS A 1 256 ? -22.368 13.312 23.905 1.00 88.62 256 HIS A C 1
ATOM 2040 O O . HIS A 1 256 ? -22.420 14.504 24.195 1.00 88.62 256 HIS A O 1
ATOM 2046 N N . ALA A 1 257 ? -23.021 12.390 24.597 1.00 88.75 257 ALA A N 1
ATOM 2047 C CA . ALA A 1 257 ? -23.873 12.693 25.738 1.00 88.75 257 ALA A CA 1
ATOM 2048 C C . ALA A 1 257 ? -23.962 11.478 26.656 1.00 88.75 257 ALA A C 1
ATOM 2050 O O . ALA A 1 257 ? -23.933 10.356 26.157 1.00 88.75 257 ALA A O 1
ATOM 2051 N N . GLY A 1 258 ? -24.113 11.719 27.956 1.00 91.56 258 GLY A N 1
ATOM 2052 C CA . GLY A 1 258 ? -24.132 10.691 28.995 1.00 91.56 258 GLY A CA 1
ATOM 2053 C C . GLY A 1 258 ? -22.755 10.430 29.600 1.00 91.56 258 GLY A C 1
ATOM 2054 O O . GLY A 1 258 ? -21.764 11.061 29.224 1.00 91.56 258 GLY A O 1
ATOM 2055 N N . ASP A 1 259 ? -22.712 9.490 30.537 1.00 93.50 259 ASP A N 1
ATOM 2056 C CA . ASP A 1 259 ? -21.527 9.178 31.329 1.00 93.50 259 ASP A CA 1
ATOM 2057 C C . ASP A 1 259 ? -21.174 7.689 31.286 1.00 93.50 259 ASP A C 1
ATOM 2059 O O . ASP A 1 259 ? -22.029 6.805 31.354 1.00 93.50 259 ASP A O 1
ATOM 2063 N N . LEU A 1 260 ? -19.877 7.398 31.239 1.00 95.00 260 LEU A N 1
ATOM 2064 C CA . LEU A 1 260 ? -19.326 6.053 31.344 1.00 95.00 260 LEU A CA 1
ATOM 2065 C C . LEU A 1 260 ? -18.545 5.898 32.645 1.00 95.00 260 LEU A C 1
ATOM 2067 O O . LEU A 1 260 ? -17.686 6.720 32.962 1.00 95.00 260 LEU A O 1
ATOM 2071 N N . LYS A 1 261 ? -18.748 4.784 33.351 1.00 96.00 261 LYS A N 1
ATOM 2072 C CA . LYS A 1 261 ? -17.811 4.318 34.381 1.00 96.00 261 LYS A CA 1
ATOM 2073 C C . LYS A 1 261 ? -16.725 3.466 33.735 1.00 96.00 261 LYS A C 1
ATOM 2075 O O . LYS A 1 261 ? -17.021 2.502 33.025 1.00 96.00 261 LYS A O 1
ATOM 2080 N N . VAL A 1 262 ? -15.468 3.785 34.025 1.00 95.44 262 VAL A N 1
ATOM 2081 C CA . VAL A 1 262 ? -14.309 2.969 33.656 1.00 95.44 262 VAL A CA 1
ATOM 2082 C C . VAL A 1 262 ? -13.752 2.322 34.909 1.00 95.44 262 VAL A C 1
ATOM 2084 O O . VAL A 1 262 ? -13.444 2.991 35.895 1.00 95.44 262 VAL A O 1
ATOM 2087 N N . PHE A 1 263 ? -13.630 1.002 34.885 1.00 95.88 263 PHE A N 1
ATOM 2088 C CA . PHE A 1 263 ? -13.256 0.229 36.057 1.00 95.88 263 PHE A CA 1
ATOM 2089 C C . PHE A 1 263 ? -12.354 -0.947 35.702 1.00 95.88 263 PHE A C 1
ATOM 2091 O O . PHE A 1 263 ? -12.381 -1.495 34.598 1.00 95.88 263 PHE A O 1
ATOM 2098 N N . TYR A 1 264 ? -11.560 -1.352 36.684 1.00 95.31 264 TYR A N 1
ATOM 2099 C CA . TYR A 1 264 ? -10.721 -2.537 36.627 1.00 95.31 264 TYR A CA 1
ATOM 2100 C C . TYR A 1 264 ? -11.270 -3.590 37.582 1.00 95.31 264 TYR A C 1
ATOM 2102 O O . TYR A 1 264 ? -11.616 -3.283 38.726 1.00 95.31 264 TYR A O 1
ATOM 2110 N N . ARG A 1 265 ? -11.363 -4.841 37.128 1.00 92.44 265 ARG A N 1
ATOM 2111 C CA . ARG A 1 265 ? -11.825 -5.954 37.958 1.00 92.44 265 ARG A CA 1
ATOM 2112 C C . ARG A 1 265 ? -10.637 -6.813 38.379 1.00 92.44 265 ARG A C 1
ATOM 2114 O O . ARG A 1 265 ? -9.923 -7.366 37.546 1.00 92.44 265 ARG A O 1
ATOM 2121 N N . GLN A 1 266 ? -10.466 -6.972 39.690 1.00 92.81 266 GLN A N 1
ATOM 2122 C CA . GLN A 1 266 ? -9.432 -7.820 40.283 1.00 92.81 266 GLN A CA 1
ATOM 2123 C C . GLN A 1 266 ? -10.015 -8.624 41.443 1.00 92.81 266 GLN A C 1
ATOM 2125 O O . GLN A 1 266 ? -10.672 -8.067 42.320 1.00 92.81 266 GLN A O 1
ATOM 2130 N N . ASN A 1 267 ? -9.779 -9.939 41.467 1.00 91.25 267 ASN A N 1
ATOM 2131 C CA . ASN A 1 267 ? -10.232 -10.835 42.544 1.00 91.25 267 ASN A CA 1
ATOM 2132 C C . ASN A 1 267 ? -11.736 -10.706 42.868 1.00 91.25 267 ASN A C 1
ATOM 2134 O O . ASN A 1 267 ? -12.137 -10.707 44.030 1.00 91.25 267 ASN A O 1
ATOM 2138 N N . GLY A 1 268 ? -12.569 -10.537 41.836 1.00 88.25 268 GLY A N 1
ATOM 2139 C CA . GLY A 1 268 ? -14.021 -10.379 41.981 1.00 88.25 268 GLY A CA 1
ATOM 2140 C C . GLY A 1 268 ? -14.481 -9.020 42.519 1.00 88.25 268 GLY A C 1
ATOM 2141 O O . GLY A 1 268 ? -15.678 -8.835 42.713 1.00 88.25 268 GLY A O 1
ATOM 2142 N N . ARG A 1 269 ? -13.571 -8.063 42.739 1.00 92.25 269 ARG A N 1
ATOM 2143 C CA . ARG A 1 269 ? -13.897 -6.688 43.136 1.00 92.25 269 ARG A CA 1
ATOM 2144 C C . ARG A 1 269 ? -13.726 -5.738 41.961 1.00 92.25 269 ARG A C 1
ATOM 2146 O O . ARG A 1 269 ? -12.783 -5.877 41.182 1.00 92.25 269 ARG A O 1
ATOM 2153 N N . GLU A 1 270 ? -14.635 -4.780 41.854 1.00 93.25 270 GLU A N 1
ATOM 2154 C CA . GLU A 1 270 ? -14.539 -3.675 40.904 1.00 93.25 270 GLU A CA 1
ATOM 2155 C C . GLU A 1 270 ? -13.870 -2.480 41.573 1.00 93.25 270 GLU A C 1
ATOM 2157 O O . GLU A 1 270 ? -14.245 -2.073 42.673 1.00 93.25 270 GLU A O 1
ATOM 2162 N N . MET A 1 271 ? -12.866 -1.933 40.900 1.00 94.94 271 MET A N 1
ATOM 2163 C CA . MET A 1 271 ? -12.201 -0.697 41.270 1.00 94.94 271 MET A CA 1
ATOM 2164 C C . MET A 1 271 ? -12.525 0.344 40.205 1.00 94.94 271 MET A C 1
ATOM 2166 O O . MET A 1 271 ? -12.102 0.204 39.058 1.00 94.94 271 MET A O 1
ATOM 2170 N N . LEU A 1 272 ? -13.286 1.372 40.580 1.00 95.38 272 LEU A N 1
ATOM 2171 C CA . LEU A 1 272 ? -13.542 2.514 39.710 1.00 95.38 272 LEU A CA 1
ATOM 2172 C C . LEU A 1 272 ? -12.225 3.263 39.483 1.00 95.38 272 LEU A C 1
ATOM 2174 O O . LEU A 1 272 ? -11.557 3.639 40.445 1.00 95.38 272 LEU A O 1
ATOM 2178 N N . LEU A 1 273 ? -11.857 3.454 38.220 1.00 94.44 273 LEU A N 1
ATOM 2179 C CA . LEU A 1 273 ? -10.653 4.185 37.831 1.00 94.44 273 LEU A CA 1
ATOM 2180 C C . LEU A 1 273 ? -10.986 5.627 37.465 1.00 94.44 273 LEU A C 1
ATOM 2182 O O . LEU A 1 273 ? -10.298 6.552 37.889 1.00 94.44 273 LEU A O 1
ATOM 2186 N N . SER A 1 274 ? -12.045 5.814 36.680 1.00 94.25 274 SER A N 1
ATOM 2187 C CA . SER A 1 274 ? -12.497 7.128 36.240 1.00 94.25 274 SER A CA 1
ATOM 2188 C C . SER A 1 274 ? -13.951 7.091 35.774 1.00 94.25 274 SER A C 1
ATOM 2190 O O . SER A 1 274 ? -14.538 6.027 35.559 1.00 94.25 274 SER A O 1
ATOM 2192 N N . GLN A 1 275 ? -14.522 8.281 35.616 1.00 94.69 275 GLN A N 1
ATOM 2193 C CA . GLN A 1 275 ? -15.777 8.508 34.915 1.00 94.69 275 GLN A CA 1
ATOM 2194 C C . GLN A 1 275 ? -15.485 9.392 33.703 1.00 94.69 275 GLN A C 1
ATOM 2196 O O . GLN A 1 275 ? -14.715 10.348 33.811 1.00 94.69 275 GLN A O 1
ATOM 2201 N N . ILE A 1 276 ? -16.053 9.042 32.554 1.00 93.69 276 ILE A N 1
ATOM 2202 C CA . ILE A 1 276 ? -15.820 9.732 31.287 1.00 93.69 276 ILE A CA 1
ATOM 2203 C C . ILE A 1 276 ? -17.173 10.184 30.741 1.00 93.69 276 ILE A C 1
ATOM 2205 O O . ILE A 1 276 ? -18.027 9.344 30.477 1.00 93.69 276 ILE A O 1
ATOM 2209 N N . GLY A 1 277 ? -17.349 11.493 30.582 1.00 91.00 277 GLY A N 1
ATOM 2210 C CA . GLY A 1 277 ? -18.569 12.100 30.045 1.00 91.00 277 GLY A CA 1
ATOM 2211 C C . GLY A 1 277 ? -18.385 12.653 28.630 1.00 91.00 277 GLY A C 1
ATOM 2212 O O . GLY A 1 277 ? -17.451 12.280 27.915 1.00 91.00 277 GLY A O 1
ATOM 2213 N N . THR A 1 278 ? -19.264 13.576 28.235 1.00 89.88 278 THR A N 1
ATOM 2214 C CA . THR A 1 278 ? -19.238 14.258 26.929 1.00 89.88 278 THR A CA 1
ATOM 2215 C C . THR A 1 278 ? -17.858 14.808 26.553 1.00 89.88 278 THR A C 1
ATOM 2217 O O . THR A 1 278 ? -17.186 15.443 27.364 1.00 89.88 278 THR A O 1
ATOM 2220 N N . GLY A 1 279 ? -17.454 14.590 25.298 1.00 87.31 279 GLY A N 1
ATOM 2221 C CA . GLY A 1 279 ? -16.134 14.959 24.771 1.00 87.31 279 GLY A CA 1
ATOM 2222 C C . GLY A 1 279 ? -15.035 13.950 25.120 1.00 87.31 279 GLY A C 1
ATOM 2223 O O . GLY A 1 279 ? -13.906 14.066 24.650 1.00 87.31 279 GLY A O 1
ATOM 2224 N N . GLY A 1 280 ? -15.355 12.929 25.917 1.00 89.38 280 GLY A N 1
ATOM 2225 C CA . GLY A 1 280 ? -14.436 11.858 26.258 1.00 89.38 280 GLY A CA 1
ATOM 2226 C C . GLY A 1 280 ? -14.336 10.771 25.190 1.00 89.38 280 GLY A C 1
ATOM 2227 O O . GLY A 1 280 ? -15.273 10.507 24.433 1.00 89.38 280 GLY A O 1
ATOM 2228 N N . LEU A 1 281 ? -13.178 10.115 25.163 1.00 89.88 281 LEU A N 1
ATOM 2229 C CA . LEU A 1 281 ? -12.837 9.069 24.207 1.00 89.88 281 LEU A CA 1
ATOM 2230 C C . LEU A 1 281 ? -12.415 7.799 24.946 1.00 89.88 281 LEU A C 1
ATOM 2232 O O . LEU A 1 281 ? -11.660 7.858 25.917 1.00 89.88 281 LEU A O 1
ATOM 2236 N N . VAL A 1 282 ? -12.900 6.643 24.486 1.00 90.94 282 VAL A N 1
ATOM 2237 C CA . VAL A 1 282 ? -12.635 5.344 25.121 1.00 90.94 282 VAL A CA 1
ATOM 2238 C C . VAL A 1 282 ? -12.286 4.298 24.067 1.00 90.94 282 VAL A C 1
ATOM 2240 O O . VAL A 1 282 ? -12.865 4.271 22.985 1.00 90.94 282 VAL A O 1
ATOM 2243 N N . GLY A 1 283 ? -11.333 3.420 24.392 1.00 85.94 283 GLY A N 1
ATOM 2244 C CA . GLY A 1 283 ? -10.918 2.314 23.523 1.00 85.94 283 GLY A CA 1
ATOM 2245 C C . GLY A 1 283 ? -9.707 2.608 22.640 1.00 85.94 283 GLY A C 1
ATOM 2246 O O . GLY A 1 283 ? -9.259 1.699 21.956 1.00 85.94 283 GLY A O 1
ATOM 2247 N N . ALA A 1 284 ? -9.128 3.816 22.692 1.00 84.31 284 ALA A N 1
ATOM 2248 C CA . ALA A 1 284 ? -7.974 4.200 21.865 1.00 84.31 284 ALA A CA 1
ATOM 2249 C C . ALA A 1 284 ? -6.809 3.200 21.930 1.00 84.31 284 ALA A C 1
ATOM 2251 O O . ALA A 1 284 ? -6.316 2.775 20.890 1.00 84.31 284 ALA A O 1
ATOM 2252 N N . GLU A 1 285 ? -6.384 2.793 23.131 1.00 81.31 285 GLU A N 1
ATOM 2253 C CA . GLU A 1 285 ? -5.232 1.891 23.273 1.00 81.31 285 GLU A CA 1
ATOM 2254 C C . GLU A 1 285 ? -5.458 0.537 22.592 1.00 81.31 285 GLU A C 1
ATOM 2256 O O . GLU A 1 285 ? -4.590 0.064 21.865 1.00 81.31 285 GLU A O 1
ATOM 2261 N N . SER A 1 286 ? -6.620 -0.082 22.801 1.00 81.69 286 SER A N 1
ATOM 2262 C CA . SER A 1 286 ? -6.946 -1.382 22.206 1.00 81.69 286 SER A CA 1
ATOM 2263 C C . SER A 1 286 ? -7.386 -1.291 20.745 1.00 81.69 286 SER A C 1
ATOM 2265 O O . SER A 1 286 ? -7.322 -2.289 20.041 1.00 81.69 286 SER A O 1
ATOM 2267 N N . PHE A 1 287 ? -7.790 -0.107 20.281 1.00 80.38 287 PHE A N 1
ATOM 2268 C CA . PHE A 1 287 ? -8.137 0.154 18.887 1.00 80.38 287 PHE A CA 1
ATOM 2269 C C . PHE A 1 287 ? -6.893 0.341 18.005 1.00 80.38 287 PHE A C 1
ATOM 2271 O O . PHE A 1 287 ? -6.802 -0.246 16.929 1.00 80.38 287 PHE A O 1
ATOM 2278 N N . PHE A 1 288 ? -5.909 1.133 18.452 1.00 77.50 288 PHE A N 1
ATOM 2279 C CA . PHE A 1 288 ? -4.694 1.417 17.671 1.00 77.50 288 PHE A CA 1
ATOM 2280 C C . PHE A 1 288 ? -3.597 0.356 17.821 1.00 77.50 288 PHE A C 1
ATOM 2282 O O . PHE A 1 288 ? -2.691 0.277 16.988 1.00 77.50 288 PHE A O 1
ATOM 2289 N N . HIS A 1 289 ? -3.669 -0.480 18.857 1.00 76.50 289 HIS A N 1
ATOM 2290 C CA . HIS A 1 289 ? -2.741 -1.584 19.071 1.00 76.50 289 HIS A CA 1
ATOM 2291 C C . HIS A 1 289 ? -3.497 -2.908 19.071 1.00 76.50 289 HIS A C 1
ATOM 2293 O O . HIS A 1 289 ? -4.553 -3.012 19.679 1.00 76.50 289 HIS A O 1
ATOM 2299 N N . ALA A 1 290 ? -2.937 -3.948 18.443 1.00 73.81 290 ALA A N 1
ATOM 2300 C CA . ALA A 1 290 ? -3.511 -5.296 18.430 1.00 73.81 290 ALA A CA 1
ATOM 2301 C C . ALA A 1 290 ? -3.403 -5.967 19.818 1.00 73.81 290 ALA A C 1
ATOM 2303 O O . ALA A 1 290 ? -2.623 -6.897 20.025 1.00 73.81 290 ALA A O 1
ATOM 2304 N N . THR A 1 291 ? -4.155 -5.451 20.787 1.00 81.44 291 THR A N 1
ATOM 2305 C CA . THR A 1 291 ? -4.156 -5.856 22.193 1.00 81.44 291 THR A CA 1
ATOM 2306 C C . THR A 1 291 ? -5.586 -5.983 22.720 1.00 81.44 291 THR A C 1
ATOM 2308 O O . THR A 1 291 ? -6.565 -5.640 22.059 1.00 81.44 291 THR A O 1
ATOM 2311 N N . VAL A 1 292 ? -5.717 -6.514 23.931 1.00 87.56 292 VAL A N 1
ATOM 2312 C CA . VAL A 1 292 ? -6.992 -6.592 24.648 1.00 87.56 292 VAL A CA 1
ATOM 2313 C C . VAL A 1 292 ? -7.239 -5.318 25.449 1.00 87.56 292 VAL A C 1
ATOM 2315 O O . VAL A 1 292 ? -6.302 -4.632 25.856 1.00 87.56 292 VAL A O 1
ATOM 2318 N N . ALA A 1 293 ? -8.505 -5.016 25.730 1.00 88.44 293 ALA A N 1
ATOM 2319 C CA . ALA A 1 293 ? -8.855 -3.940 26.643 1.00 88.44 293 ALA A CA 1
ATOM 2320 C C . ALA A 1 293 ? -8.284 -4.226 28.044 1.00 88.44 293 ALA A C 1
ATOM 2322 O O . ALA A 1 293 ? -8.528 -5.280 28.636 1.00 88.44 293 ALA A O 1
ATOM 2323 N N . THR A 1 294 ? -7.520 -3.282 28.587 1.00 90.31 294 THR A N 1
ATOM 2324 C CA . THR A 1 294 ? -6.916 -3.370 29.928 1.00 90.31 294 THR A CA 1
ATOM 2325 C C . THR A 1 294 ? -7.918 -3.047 31.037 1.00 90.31 294 THR A C 1
ATOM 2327 O O . THR A 1 294 ? -7.748 -3.478 32.177 1.00 90.31 294 THR A O 1
ATOM 2330 N N . VAL A 1 295 ? -8.993 -2.341 30.688 1.00 93.12 295 VAL A N 1
ATOM 2331 C CA . VAL A 1 295 ? -10.067 -1.885 31.576 1.00 93.12 295 VAL A CA 1
ATOM 2332 C C . VAL A 1 295 ? -11.433 -2.227 30.983 1.00 93.12 295 VAL A C 1
ATOM 2334 O O . VAL A 1 295 ? -11.555 -2.521 29.794 1.00 93.12 295 VAL A O 1
ATOM 2337 N N . SER A 1 296 ? -12.472 -2.198 31.815 1.00 94.12 296 SER A N 1
ATOM 2338 C CA . SER A 1 296 ? -13.865 -2.289 31.367 1.00 94.12 296 SER A CA 1
ATOM 2339 C C . SER A 1 296 ? -14.509 -0.906 31.380 1.00 94.12 296 SER A C 1
ATOM 2341 O O . SER A 1 296 ? -14.191 -0.085 32.240 1.00 94.12 296 SER A O 1
ATOM 2343 N N . ALA A 1 297 ? -15.429 -0.662 30.450 1.00 94.62 297 ALA A N 1
ATOM 2344 C CA . ALA A 1 297 ? -16.205 0.571 30.373 1.00 94.62 297 ALA A CA 1
ATOM 2345 C C . ALA A 1 297 ? -17.690 0.243 30.197 1.00 94.62 297 ALA A C 1
ATOM 2347 O O . ALA A 1 297 ? -18.051 -0.635 29.404 1.00 94.62 297 ALA A O 1
ATOM 2348 N N . MET A 1 298 ? -18.542 0.936 30.948 1.00 94.88 298 MET A N 1
ATOM 2349 C CA . MET A 1 298 ? -19.987 0.718 30.967 1.00 94.88 298 MET A CA 1
ATOM 2350 C C . MET A 1 298 ? -20.722 2.046 31.122 1.00 94.88 298 MET A C 1
ATOM 2352 O O . MET A 1 298 ? -20.249 2.922 31.843 1.00 94.88 298 MET A O 1
ATOM 2356 N N . THR A 1 299 ? -21.868 2.180 30.467 1.00 94.06 299 THR A N 1
ATOM 2357 C CA . THR A 1 299 ? -22.737 3.356 30.579 1.00 94.06 299 THR A CA 1
ATOM 2358 C C . THR A 1 299 ? -23.375 3.457 31.965 1.00 94.06 299 THR A C 1
ATOM 2360 O O . THR A 1 299 ? -23.759 2.452 32.563 1.00 94.06 299 THR A O 1
ATOM 2363 N N . LEU A 1 300 ? -23.460 4.677 32.492 1.00 91.31 300 LEU A N 1
ATOM 2364 C CA . LEU A 1 300 ? -24.161 5.005 33.738 1.00 91.31 300 LEU A CA 1
ATOM 2365 C C . LEU A 1 300 ? -25.587 5.497 33.489 1.00 91.31 300 LEU A C 1
ATOM 2367 O O . LEU A 1 300 ? -26.411 5.465 34.393 1.00 91.31 300 LEU A O 1
ATOM 2371 N N . ASP A 1 301 ? -25.867 5.966 32.279 1.00 88.06 301 ASP A N 1
ATOM 2372 C CA . ASP A 1 301 ? -27.154 6.498 31.859 1.00 88.06 301 ASP A CA 1
ATOM 2373 C C . ASP A 1 301 ? -27.385 6.216 30.365 1.00 88.06 301 ASP A C 1
ATOM 2375 O O . ASP A 1 301 ? -26.702 5.396 29.743 1.00 88.06 301 ASP A O 1
ATOM 2379 N N . GLN A 1 302 ? -28.388 6.864 29.772 1.00 80.25 302 GLN A N 1
ATOM 2380 C CA . GLN A 1 302 ? -28.572 6.820 28.329 1.00 80.25 302 GLN A CA 1
ATOM 2381 C C . GLN A 1 302 ? -27.462 7.622 27.636 1.00 80.25 302 GLN A C 1
ATOM 2383 O O . GLN A 1 302 ? -27.507 8.850 27.580 1.00 80.25 302 GLN A O 1
ATOM 2388 N N . THR A 1 303 ? -26.500 6.909 27.057 1.00 78.62 303 THR A N 1
ATOM 2389 C CA . THR A 1 303 ? -25.319 7.508 26.433 1.00 78.62 303 THR A CA 1
ATOM 2390 C C . THR A 1 303 ? -25.432 7.490 24.908 1.00 78.62 303 THR A C 1
ATOM 2392 O O . THR A 1 303 ? -25.774 6.470 24.309 1.00 78.62 303 THR A O 1
ATOM 239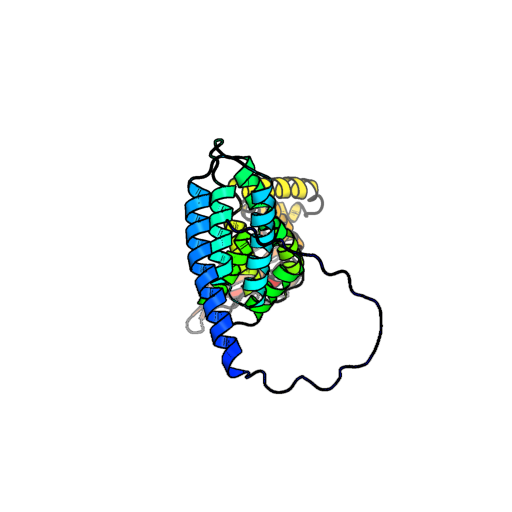5 N N . PHE A 1 304 ? -25.113 8.604 24.257 1.00 78.69 304 PHE A N 1
ATOM 2396 C CA . PHE A 1 304 ? -24.986 8.689 22.803 1.00 78.69 304 PHE A CA 1
ATOM 2397 C C . PHE A 1 304 ? -23.511 8.681 22.432 1.00 78.69 304 PHE A C 1
ATOM 2399 O O . PHE A 1 304 ? -22.742 9.507 22.928 1.00 78.69 304 PHE A O 1
ATOM 2406 N N . ILE A 1 305 ? -23.127 7.759 21.558 1.00 83.75 305 ILE A N 1
ATOM 2407 C CA . ILE A 1 305 ? -21.743 7.575 21.132 1.00 83.75 305 ILE A CA 1
ATOM 2408 C C . ILE A 1 305 ? -21.632 7.579 19.608 1.00 83.75 305 ILE A C 1
ATOM 2410 O O . ILE A 1 305 ? -22.566 7.166 18.921 1.00 83.75 305 ILE A O 1
ATOM 2414 N N . ASP A 1 306 ? -20.478 7.992 19.091 1.00 77.50 306 ASP A N 1
ATOM 2415 C CA . ASP A 1 306 ? -20.036 7.562 17.765 1.00 77.50 306 ASP A CA 1
ATOM 2416 C C . ASP A 1 306 ? -19.071 6.390 17.941 1.00 77.50 306 ASP A C 1
ATOM 2418 O O . ASP A 1 306 ? -18.083 6.496 18.672 1.00 77.50 306 ASP A O 1
ATOM 2422 N N . ALA A 1 307 ? -19.376 5.269 17.294 1.00 73.75 307 ALA A N 1
ATOM 2423 C CA . ALA A 1 307 ? -18.517 4.097 17.245 1.00 73.75 307 ALA A CA 1
ATOM 2424 C C . ALA A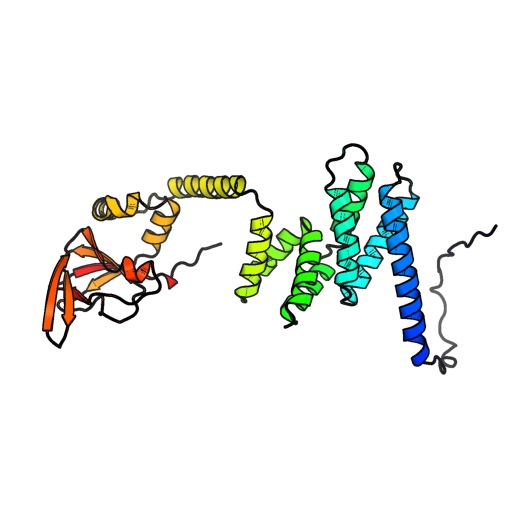 1 307 ? -17.854 4.013 15.868 1.00 73.75 307 ALA A C 1
ATOM 2426 O O . ALA A 1 307 ? -18.521 4.163 14.844 1.00 73.75 307 ALA A O 1
ATOM 2427 N N . ASN A 1 308 ? -16.545 3.782 15.840 1.00 72.94 308 ASN A N 1
ATOM 2428 C CA . ASN A 1 308 ? -15.808 3.515 14.609 1.00 72.94 308 ASN A CA 1
ATOM 2429 C C . ASN A 1 308 ? -15.346 2.059 14.593 1.00 72.94 308 ASN A C 1
ATOM 2431 O O . ASN A 1 308 ? -14.744 1.628 15.572 1.00 72.94 308 ASN A O 1
ATOM 2435 N N . ASP A 1 309 ? -15.602 1.342 13.500 1.00 64.44 309 ASP A N 1
ATOM 2436 C CA . ASP A 1 309 ? -15.092 -0.012 13.270 1.00 64.44 309 ASP A CA 1
ATOM 2437 C C . ASP A 1 309 ? -13.941 0.046 12.252 1.00 64.44 309 ASP A C 1
ATOM 2439 O O . ASP A 1 309 ? -14.133 0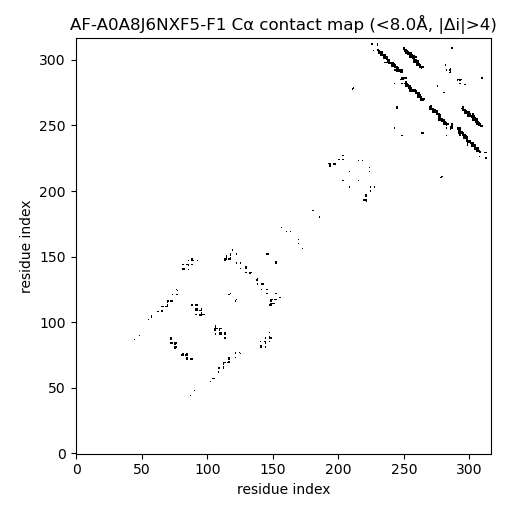.474 11.106 1.00 64.44 309 ASP A O 1
ATOM 2443 N N . VAL A 1 310 ? -12.748 -0.405 12.662 1.00 50.59 310 VAL A N 1
ATOM 2444 C CA . VAL A 1 310 ? -11.541 -0.475 11.812 1.00 50.59 310 VAL A CA 1
ATOM 2445 C C . VAL A 1 310 ? -11.802 -1.262 10.525 1.00 50.59 310 VAL A C 1
ATOM 2447 O O . VAL A 1 310 ? -11.235 -0.948 9.478 1.00 50.59 310 VAL A O 1
ATOM 2450 N N . LEU A 1 311 ? -12.668 -2.278 10.568 1.00 45.19 311 LEU A N 1
ATOM 2451 C CA . LEU A 1 311 ? -12.917 -3.164 9.428 1.00 45.19 311 LEU A CA 1
ATOM 2452 C C . LEU A 1 311 ? -13.719 -2.496 8.302 1.00 45.19 311 LEU A C 1
ATOM 2454 O O . LEU A 1 311 ? -13.753 -3.025 7.192 1.00 45.19 311 LEU A O 1
ATOM 2458 N N . SER A 1 312 ? -14.313 -1.326 8.556 1.00 43.94 312 SER A N 1
ATOM 2459 C CA . SER A 1 312 ? -15.053 -0.540 7.558 1.00 43.94 312 SER A CA 1
ATOM 2460 C C . SER A 1 312 ? -14.183 0.424 6.743 1.00 43.94 312 SER A C 1
ATOM 2462 O O . SER A 1 312 ? -14.690 1.129 5.870 1.00 43.94 312 SER A O 1
ATOM 2464 N N . TRP A 1 313 ? -12.871 0.466 7.000 1.00 44.50 313 TRP A N 1
ATOM 2465 C CA . TRP A 1 313 ? -11.931 1.319 6.277 1.00 44.50 313 TRP A CA 1
ATOM 2466 C C . TRP A 1 313 ? -11.581 0.675 4.928 1.00 44.50 313 TRP A C 1
ATOM 2468 O O . TRP A 1 313 ? -10.446 0.266 4.674 1.00 44.50 313 TRP A O 1
ATOM 2478 N N . GLU A 1 314 ? -12.573 0.559 4.044 1.00 36.84 314 GLU A N 1
ATOM 2479 C CA . GLU A 1 314 ? -12.309 0.359 2.626 1.00 36.84 314 GLU A CA 1
ATOM 2480 C C . GLU A 1 314 ? -11.668 1.647 2.108 1.00 36.84 314 GLU A C 1
ATOM 2482 O O . GLU A 1 314 ? -12.309 2.684 1.933 1.00 36.84 314 GLU A O 1
ATOM 2487 N N . PHE A 1 315 ? -10.353 1.607 1.902 1.00 41.72 315 PHE A N 1
ATOM 2488 C CA . PHE A 1 315 ? -9.729 2.575 1.022 1.00 41.72 315 PHE A CA 1
ATOM 2489 C C . PHE A 1 315 ? -10.312 2.329 -0.370 1.00 41.72 315 PHE A C 1
ATOM 2491 O O . PHE A 1 315 ? -9.887 1.398 -1.052 1.00 41.72 315 PHE A O 1
ATOM 2498 N N . ASP A 1 316 ? -11.285 3.149 -0.770 1.00 32.50 316 ASP A N 1
ATOM 2499 C CA . ASP A 1 316 ? -11.645 3.338 -2.174 1.00 32.50 316 ASP A CA 1
ATOM 2500 C C . ASP A 1 316 ? -10.367 3.787 -2.914 1.00 32.50 316 ASP A C 1
ATOM 2502 O O . ASP A 1 316 ? -10.002 4.972 -2.912 1.00 32.50 316 ASP A O 1
ATOM 2506 N N . LEU A 1 317 ? -9.630 2.806 -3.443 1.00 32.94 317 LEU A N 1
ATOM 2507 C CA . LEU A 1 317 ? -8.415 2.930 -4.256 1.00 32.94 317 LEU A CA 1
ATOM 2508 C C . LEU A 1 317 ? -8.743 2.706 -5.732 1.00 32.94 317 LEU A C 1
ATOM 2510 O O . LEU A 1 317 ? -9.400 1.690 -6.051 1.00 32.94 317 LEU A O 1
#

Sequence (317 aa):
MASIILSSPKLFADGPKNQQRFEMFDASSIPIAIDAITAINAARIQDLSQWLEKENQTSPAFETLFSQLKVIIQVQIRRCQYAAANRILSRMARIADEKDKSRPALGNLCRNVISGVAGKDIINLLIAEIQGKQDDMEQSVIVETLSLLNPVSAELMLDRLKETKERSLRSLILLQKLQDVDASALTEIVRFREIIEAQRSRSIDRNHLESFKDFYDQLTILERNALFRTMQKVACKEDQSLLQQGKPNDHLYFIHAGDLKVFYRQNGREMLLSQIGTGGLVGAESFFHATVATVSAMTLDQTFIDANDVLSWEFDL

Organism: NCBI:txid2841695

Radius of gyration: 32.4 Å; Cα contacts (8 Å, |Δi|>4): 331; chains: 1; bounding box: 64×64×98 Å